Protein AF-A0A661WLR2-F1 (afdb_monomer_lite)

Structure (mmCIF, N/CA/C/O backbone):
data_AF-A0A661WLR2-F1
#
_entry.id   AF-A0A661WLR2-F1
#
loop_
_atom_site.group_PDB
_atom_site.id
_atom_site.type_symbol
_atom_site.label_atom_id
_atom_site.label_alt_id
_atom_site.label_comp_id
_atom_site.label_asym_id
_atom_site.label_entity_id
_atom_site.label_seq_id
_atom_site.pdbx_PDB_ins_code
_atom_site.Cartn_x
_atom_site.Cartn_y
_atom_site.Cartn_z
_atom_site.occupancy
_atom_site.B_iso_or_equiv
_atom_site.auth_seq_id
_atom_site.auth_comp_id
_atom_site.auth_asym_id
_atom_site.auth_atom_id
_atom_site.pdbx_PDB_model_num
ATOM 1 N N . MET A 1 1 ? -10.538 -29.872 17.408 1.00 67.81 1 MET A N 1
ATOM 2 C CA . MET A 1 1 ? -9.644 -28.689 17.396 1.00 67.81 1 MET A CA 1
ATOM 3 C C . MET A 1 1 ? -8.505 -28.826 16.382 1.00 67.81 1 MET A C 1
ATOM 5 O O . MET A 1 1 ? -8.404 -27.962 15.521 1.00 67.81 1 MET A O 1
ATOM 9 N N . LEU A 1 2 ? -7.751 -29.936 16.372 1.00 79.06 2 LEU A N 1
ATOM 10 C CA . LEU A 1 2 ? -6.632 -30.171 15.438 1.00 79.06 2 LEU A CA 1
ATOM 11 C C . LEU A 1 2 ? -7.003 -30.053 13.942 1.00 79.06 2 LEU A C 1
ATOM 13 O O . LEU A 1 2 ? -6.323 -29.363 13.195 1.00 79.06 2 LEU A O 1
ATOM 17 N N . LYS A 1 3 ? -8.135 -30.632 13.505 1.00 75.06 3 LYS A N 1
ATOM 18 C CA . LYS A 1 3 ? -8.608 -30.512 12.106 1.00 75.06 3 LYS A CA 1
ATOM 19 C C . LYS A 1 3 ? -8.887 -29.063 11.675 1.00 75.06 3 LYS A C 1
ATOM 21 O O . LYS A 1 3 ? -8.646 -28.717 10.524 1.00 75.06 3 LYS A O 1
ATOM 26 N N . LYS A 1 4 ? -9.393 -28.216 12.582 1.00 74.75 4 LYS A N 1
ATOM 27 C CA . LYS A 1 4 ? -9.651 -26.792 12.304 1.00 74.75 4 LYS A CA 1
ATOM 28 C C . LYS A 1 4 ? -8.332 -26.019 12.220 1.00 74.75 4 LYS A C 1
ATOM 30 O O . LYS A 1 4 ? -8.123 -25.298 11.258 1.00 74.75 4 LYS A O 1
ATOM 35 N N . PHE A 1 5 ? -7.416 -26.285 13.151 1.00 76.25 5 PHE A N 1
ATOM 36 C CA . PHE A 1 5 ? -6.069 -25.714 13.168 1.00 76.25 5 PHE A CA 1
ATOM 37 C C . PHE A 1 5 ? -5.259 -26.056 11.907 1.00 76.25 5 PHE A C 1
ATOM 39 O O . PHE A 1 5 ? -4.746 -25.158 11.252 1.00 76.25 5 PHE A O 1
ATOM 46 N N . ILE A 1 6 ? -5.225 -27.330 11.495 1.00 83.75 6 ILE A N 1
ATOM 47 C CA . ILE A 1 6 ? -4.551 -27.763 10.257 1.00 83.75 6 ILE A CA 1
ATOM 48 C C . ILE A 1 6 ? -5.187 -27.100 9.030 1.00 83.75 6 ILE A C 1
ATOM 50 O O . ILE A 1 6 ? -4.476 -26.648 8.138 1.00 83.75 6 ILE A O 1
ATOM 54 N N . LYS A 1 7 ? -6.522 -26.994 8.985 1.00 77.44 7 LYS A N 1
ATOM 55 C CA . LYS A 1 7 ? -7.235 -26.328 7.886 1.00 77.44 7 LYS A CA 1
ATOM 56 C C . LYS A 1 7 ? -6.904 -24.834 7.807 1.00 77.44 7 LYS A C 1
ATOM 58 O O . LYS A 1 7 ? -6.746 -24.315 6.703 1.00 77.44 7 LYS A O 1
ATOM 63 N N . ASP A 1 8 ? -6.795 -24.156 8.945 1.00 72.88 8 ASP A N 1
ATOM 64 C CA . ASP A 1 8 ? -6.459 -22.732 9.003 1.00 72.88 8 ASP A CA 1
ATOM 65 C C . ASP A 1 8 ? -4.980 -22.487 8.658 1.00 72.88 8 ASP A C 1
ATOM 67 O O . ASP A 1 8 ? -4.694 -21.579 7.877 1.00 72.88 8 ASP A O 1
ATOM 71 N N . ILE A 1 9 ? -4.061 -23.349 9.117 1.00 79.38 9 ILE A N 1
ATOM 72 C CA . ILE A 1 9 ? -2.648 -23.337 8.699 1.00 79.38 9 ILE A CA 1
ATOM 73 C C . ILE A 1 9 ? -2.527 -23.577 7.201 1.00 79.38 9 ILE A C 1
ATOM 75 O O . ILE A 1 9 ? -1.878 -22.792 6.523 1.00 79.38 9 ILE A O 1
ATOM 79 N N . ALA A 1 10 ? -3.161 -24.620 6.663 1.00 78.69 10 ALA A N 1
ATOM 80 C CA . ALA A 1 10 ? -3.073 -24.943 5.243 1.00 78.69 10 ALA A CA 1
ATOM 81 C C . ALA A 1 10 ? -3.536 -23.761 4.382 1.00 78.69 10 ALA A C 1
ATOM 83 O O . ALA A 1 10 ? -2.826 -23.354 3.467 1.00 78.69 10 ALA A O 1
ATOM 84 N N . LYS A 1 11 ? -4.678 -23.145 4.722 1.00 70.88 11 LYS A N 1
ATOM 85 C CA . LYS A 1 11 ? -5.181 -21.947 4.031 1.00 70.88 11 LYS A CA 1
ATOM 86 C C . LYS A 1 11 ? -4.223 -20.760 4.134 1.00 70.88 11 LYS A C 1
ATOM 88 O O . LYS A 1 11 ? -4.001 -20.067 3.143 1.00 70.88 11 LYS A O 1
ATOM 93 N N . TYR A 1 12 ? -3.651 -20.522 5.314 1.00 67.44 12 TYR A N 1
ATOM 94 C CA . TYR A 1 12 ? -2.727 -19.411 5.527 1.00 67.44 12 TYR A CA 1
ATOM 95 C C . TYR A 1 12 ? -1.399 -19.624 4.789 1.00 67.44 12 TYR A C 1
ATOM 97 O O . TYR A 1 12 ? -0.920 -18.717 4.108 1.00 67.44 12 TYR A O 1
ATOM 105 N N . SER A 1 13 ? -0.845 -20.833 4.842 1.00 73.12 13 SER A N 1
ATOM 106 C CA . SER A 1 13 ? 0.359 -21.219 4.108 1.00 73.12 13 SER A CA 1
ATOM 107 C C . SER A 1 13 ? 0.141 -21.134 2.602 1.00 73.12 13 SER A C 1
ATOM 109 O O . SER A 1 13 ? 0.959 -20.527 1.923 1.00 73.12 13 SER A O 1
ATOM 111 N N . LEU A 1 14 ? -0.992 -21.621 2.081 1.00 73.00 14 LEU A N 1
ATOM 112 C CA . LEU A 1 14 ? -1.372 -21.463 0.670 1.00 73.00 14 LEU A CA 1
ATOM 113 C C . LEU A 1 14 ? -1.387 -19.992 0.248 1.00 73.00 14 LEU A C 1
ATOM 115 O O . LEU A 1 14 ? -0.862 -19.657 -0.807 1.00 73.00 14 LEU A O 1
ATOM 119 N N . SER A 1 15 ? -1.900 -19.097 1.098 1.00 65.31 15 SER A N 1
ATOM 120 C CA . SER A 1 15 ? -1.934 -17.658 0.802 1.00 65.31 15 SER A CA 1
ATOM 121 C C . SER A 1 15 ? -0.559 -16.988 0.710 1.00 65.31 15 SER A C 1
ATOM 123 O O . SER A 1 15 ? -0.469 -15.884 0.180 1.00 65.31 15 SER A O 1
ATOM 125 N N . LYS A 1 16 ? 0.501 -17.639 1.206 1.00 70.06 16 LYS A N 1
ATOM 126 C CA . LYS A 1 16 ? 1.890 -17.168 1.096 1.00 70.06 16 LYS A CA 1
ATOM 127 C C . LYS A 1 16 ? 2.706 -17.941 0.061 1.00 70.06 16 LYS A C 1
ATOM 129 O O . LYS A 1 16 ? 3.482 -17.333 -0.667 1.00 70.06 16 LYS A O 1
ATOM 134 N N . LEU A 1 17 ? 2.507 -19.255 -0.019 1.00 77.25 17 LEU A N 1
ATOM 135 C CA . LEU A 1 17 ? 3.196 -20.147 -0.949 1.00 77.25 17 LEU A CA 1
ATOM 136 C C . LEU A 1 17 ? 2.786 -19.883 -2.395 1.00 77.25 17 LEU A C 1
ATOM 138 O O . LEU A 1 17 ? 3.657 -19.788 -3.250 1.00 77.25 17 LEU A O 1
ATOM 142 N N . LEU A 1 18 ? 1.486 -19.720 -2.667 1.00 73.56 18 LEU A N 1
ATOM 143 C CA . LEU A 1 18 ? 0.999 -19.465 -4.025 1.00 73.56 18 LEU A CA 1
ATOM 144 C C . LEU A 1 18 ? 1.633 -18.198 -4.622 1.00 73.56 18 LEU A C 1
ATOM 146 O O . LEU A 1 18 ? 2.242 -18.319 -5.677 1.00 73.56 18 LEU A O 1
ATOM 150 N N . PRO A 1 19 ? 1.620 -17.027 -3.947 1.00 68.69 19 PRO A N 1
ATOM 151 C CA . PRO A 1 19 ? 2.330 -15.844 -4.436 1.00 68.69 19 PRO A CA 1
ATOM 152 C C . PRO A 1 19 ? 3.839 -16.030 -4.622 1.00 68.69 19 PRO A C 1
ATOM 154 O O . PRO A 1 19 ? 4.403 -15.481 -5.563 1.00 68.69 19 PRO A O 1
ATOM 157 N N . ALA A 1 20 ? 4.498 -16.790 -3.742 1.00 70.94 20 ALA A N 1
ATOM 158 C CA . ALA A 1 20 ? 5.929 -17.058 -3.866 1.00 70.94 20 ALA A CA 1
ATOM 159 C C . ALA A 1 20 ? 6.241 -17.901 -5.115 1.00 70.94 20 ALA A C 1
ATOM 161 O O . ALA A 1 20 ? 7.183 -17.599 -5.842 1.00 70.94 20 ALA A O 1
ATOM 162 N N . LEU A 1 21 ? 5.411 -18.907 -5.408 1.00 76.19 21 LEU A N 1
ATOM 163 C CA . LEU A 1 21 ? 5.500 -19.700 -6.637 1.00 76.19 21 LEU A CA 1
ATOM 164 C C . LEU A 1 21 ? 5.117 -18.886 -7.876 1.00 76.19 21 LEU A C 1
ATOM 166 O O . LEU A 1 21 ? 5.675 -19.107 -8.948 1.00 76.19 21 LEU A O 1
ATOM 170 N N . THR A 1 22 ? 4.213 -17.913 -7.734 1.00 72.12 22 THR A N 1
ATOM 171 C CA . THR A 1 22 ? 3.848 -17.009 -8.827 1.00 72.12 22 THR A CA 1
ATOM 172 C C . THR A 1 22 ? 5.073 -16.290 -9.369 1.00 72.12 22 THR A C 1
ATOM 174 O O . THR A 1 22 ? 5.225 -16.264 -10.579 1.00 72.12 22 THR A O 1
ATOM 177 N N . ALA A 1 23 ? 5.981 -15.801 -8.515 1.00 72.88 23 ALA A N 1
ATOM 178 C CA . ALA A 1 23 ? 7.202 -15.127 -8.967 1.00 72.88 23 ALA A CA 1
ATOM 179 C C . ALA A 1 23 ? 8.071 -16.016 -9.876 1.00 72.88 23 ALA A C 1
ATOM 181 O O . ALA A 1 23 ? 8.626 -15.536 -10.863 1.00 72.88 23 ALA A O 1
ATOM 182 N N . PHE A 1 24 ? 8.145 -17.318 -9.588 1.00 78.06 24 PHE A N 1
ATOM 183 C CA . PHE A 1 24 ? 8.890 -18.282 -10.401 1.00 78.06 24 PHE A CA 1
ATOM 184 C C . PHE A 1 24 ? 8.274 -18.483 -11.793 1.00 78.06 24 PHE A C 1
ATOM 186 O O . PHE A 1 24 ? 8.996 -18.692 -12.759 1.00 78.06 24 PHE A O 1
ATOM 193 N N . ILE A 1 25 ? 6.947 -18.384 -11.905 1.00 79.25 25 ILE A N 1
ATOM 194 C CA . ILE A 1 25 ? 6.220 -18.527 -13.175 1.00 79.25 25 ILE A CA 1
ATOM 195 C C . ILE A 1 25 ? 6.183 -17.202 -13.941 1.00 79.25 25 ILE A C 1
ATOM 197 O O . ILE A 1 25 ? 6.359 -17.176 -15.155 1.00 79.25 25 ILE A O 1
ATOM 201 N N . THR A 1 26 ? 5.959 -16.087 -13.248 1.00 78.69 26 THR A N 1
ATOM 202 C CA . THR A 1 26 ? 5.825 -14.776 -13.882 1.00 78.69 26 THR A CA 1
ATOM 203 C C . THR A 1 26 ? 7.146 -14.251 -14.387 1.00 78.69 26 THR A C 1
ATOM 205 O O . THR A 1 26 ? 7.146 -13.578 -15.405 1.00 78.69 26 THR A O 1
ATOM 208 N N . THR A 1 27 ? 8.260 -14.541 -13.710 1.00 82.56 27 THR A N 1
ATOM 209 C CA . THR A 1 27 ? 9.558 -13.995 -14.126 1.00 82.56 27 THR A CA 1
ATOM 210 C C . THR A 1 27 ? 9.911 -14.426 -15.555 1.00 82.56 27 THR A C 1
ATOM 212 O O . THR A 1 27 ? 10.070 -13.526 -16.370 1.00 82.56 27 THR A O 1
ATOM 215 N N . PRO A 1 28 ? 9.908 -15.728 -15.923 1.00 83.56 28 PRO A N 1
ATOM 216 C CA . PRO A 1 28 ? 10.149 -16.157 -17.304 1.00 83.56 28 PRO A CA 1
ATOM 217 C C . PRO A 1 28 ? 9.207 -15.511 -18.324 1.00 83.56 28 PRO A C 1
ATOM 219 O O . PRO A 1 28 ? 9.655 -15.088 -19.386 1.00 83.56 28 PRO A O 1
ATOM 222 N N . ILE A 1 29 ? 7.915 -15.402 -17.989 1.00 85.44 29 ILE A N 1
ATOM 223 C CA . ILE A 1 29 ? 6.908 -14.783 -18.860 1.00 85.44 29 ILE A CA 1
ATOM 224 C C . ILE A 1 29 ? 7.274 -13.319 -19.109 1.00 85.44 29 ILE A C 1
ATOM 226 O O . ILE A 1 29 ? 7.428 -12.910 -20.255 1.00 85.44 29 ILE A O 1
ATOM 230 N N . LEU A 1 30 ? 7.480 -12.542 -18.046 1.00 85.19 30 LEU A N 1
ATOM 231 C CA . LEU A 1 30 ? 7.786 -11.118 -18.154 1.00 85.19 30 LEU A CA 1
ATOM 232 C C . LEU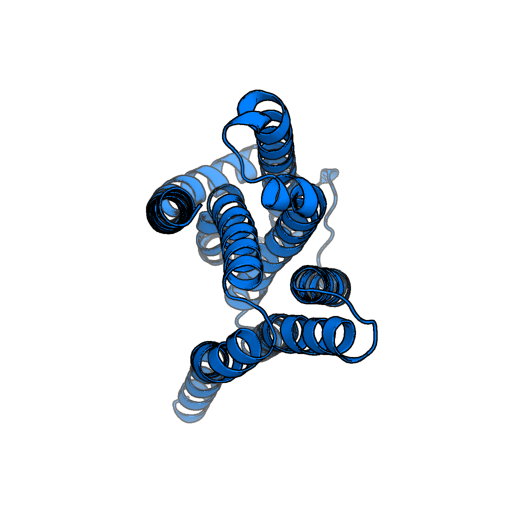 A 1 30 ? 9.127 -10.875 -18.859 1.00 85.19 30 LEU A C 1
ATOM 234 O O . LEU A 1 30 ? 9.197 -10.012 -19.725 1.00 85.19 30 LEU A O 1
ATOM 238 N N . THR A 1 31 ? 10.164 -11.665 -18.573 1.00 85.75 31 THR A N 1
ATOM 239 C CA . THR A 1 31 ? 11.471 -11.528 -19.239 1.00 85.75 31 THR A CA 1
ATOM 240 C C . THR A 1 31 ? 11.460 -11.967 -20.701 1.00 85.75 31 THR A C 1
ATOM 242 O O . THR A 1 31 ? 12.347 -11.582 -21.451 1.00 85.75 31 THR A O 1
ATOM 245 N N . SER A 1 32 ? 10.486 -12.785 -21.115 1.00 86.62 32 SER A N 1
ATOM 246 C CA . SER A 1 32 ? 10.289 -13.131 -22.529 1.00 86.62 32 SER A CA 1
ATOM 247 C C . SER A 1 32 ? 9.473 -12.086 -23.295 1.00 86.62 32 SER A C 1
ATOM 249 O O . SER A 1 32 ? 9.617 -11.979 -24.508 1.00 86.62 32 SER A O 1
ATOM 251 N N . LEU A 1 33 ? 8.620 -11.330 -22.593 1.00 86.50 33 LEU A N 1
ATOM 252 C CA . LEU A 1 33 ? 7.732 -10.327 -23.184 1.00 86.50 33 LEU A CA 1
ATOM 253 C C . LEU A 1 33 ? 8.382 -8.947 -23.305 1.00 86.50 33 LEU A C 1
ATOM 255 O O . LEU A 1 33 ? 8.069 -8.219 -24.241 1.00 86.50 33 LEU A O 1
ATOM 259 N N . PHE A 1 34 ? 9.261 -8.580 -22.370 1.00 89.12 34 PHE A N 1
ATOM 260 C CA . PHE A 1 34 ? 9.840 -7.239 -22.303 1.00 89.12 34 PHE A CA 1
ATOM 261 C C . PHE A 1 34 ? 11.360 -7.259 -22.457 1.00 89.12 34 PHE A C 1
ATOM 263 O O . PHE A 1 34 ? 12.018 -8.150 -21.909 1.00 89.12 34 PHE A O 1
ATOM 270 N N . PRO A 1 35 ? 11.945 -6.248 -23.125 1.00 89.56 35 PRO A N 1
ATOM 271 C CA . PRO A 1 35 ? 13.387 -6.066 -23.117 1.00 89.56 35 PRO A CA 1
ATOM 272 C C . PRO A 1 35 ? 13.888 -5.761 -21.689 1.00 89.56 35 PRO A C 1
ATOM 274 O O . PRO A 1 35 ? 13.147 -5.190 -20.878 1.00 89.56 35 PRO A O 1
ATOM 277 N N . PRO A 1 36 ? 15.152 -6.099 -21.365 1.00 86.38 36 PRO A N 1
ATOM 278 C CA . PRO A 1 36 ? 15.702 -5.933 -20.016 1.00 86.38 36 PRO A CA 1
ATOM 279 C C . PRO A 1 36 ? 15.580 -4.510 -19.449 1.00 86.38 36 PRO A C 1
ATOM 281 O O . PRO A 1 36 ? 15.334 -4.343 -18.256 1.00 86.38 36 PRO A O 1
ATOM 284 N N . GLU A 1 37 ? 15.706 -3.492 -20.300 1.00 85.44 37 GLU A N 1
ATOM 285 C CA . GLU A 1 37 ? 15.618 -2.069 -19.941 1.00 85.44 37 GLU A CA 1
ATOM 286 C C . GLU A 1 37 ? 14.220 -1.680 -19.427 1.00 85.44 37 GLU A C 1
ATOM 288 O O . GLU A 1 37 ? 14.069 -1.030 -18.386 1.00 85.44 37 GLU A O 1
ATOM 293 N N . GLU A 1 38 ? 13.173 -2.131 -20.122 1.00 88.00 38 GLU A N 1
ATOM 294 C CA . GLU A 1 38 ? 11.783 -1.904 -19.722 1.00 88.00 38 GLU A CA 1
ATOM 295 C C . GLU A 1 38 ? 11.448 -2.647 -18.430 1.00 88.00 38 GLU A C 1
ATOM 297 O O . GLU A 1 38 ? 10.883 -2.072 -17.495 1.00 88.00 38 GLU A O 1
ATOM 302 N N . TYR A 1 39 ? 11.854 -3.915 -18.345 1.00 88.12 39 TYR A N 1
ATOM 303 C CA . TYR A 1 39 ? 11.660 -4.718 -17.143 1.00 88.12 39 TYR A CA 1
ATOM 304 C C . TYR A 1 39 ? 12.368 -4.099 -15.925 1.00 88.12 39 TYR A C 1
ATOM 306 O O . TYR A 1 39 ? 11.789 -4.032 -14.838 1.00 88.12 39 TYR A O 1
ATOM 314 N N . GLY A 1 40 ? 13.592 -3.592 -16.107 1.00 88.12 40 GLY A N 1
ATOM 315 C CA . GLY A 1 40 ? 14.352 -2.895 -15.070 1.00 88.12 40 GLY A CA 1
ATOM 316 C C . GLY A 1 40 ? 13.649 -1.630 -14.578 1.00 88.12 40 GLY A C 1
ATOM 317 O O . GLY A 1 40 ? 13.537 -1.415 -13.369 1.00 88.12 40 GLY A O 1
ATOM 318 N N . THR A 1 41 ? 13.088 -0.841 -15.497 1.00 87.88 41 THR A N 1
ATOM 319 C CA . THR A 1 41 ? 12.320 0.370 -15.166 1.00 87.88 41 THR A CA 1
ATOM 320 C C . THR A 1 41 ? 11.074 0.035 -14.344 1.00 87.88 41 THR A C 1
ATOM 322 O O . THR A 1 41 ? 10.800 0.672 -13.324 1.00 87.88 41 THR A O 1
ATOM 325 N N . TRP A 1 42 ? 10.336 -1.005 -14.731 1.00 90.00 42 TRP A N 1
ATOM 326 C CA . TRP A 1 42 ? 9.176 -1.485 -13.978 1.00 90.00 42 TRP A CA 1
ATOM 327 C C . TRP A 1 42 ? 9.543 -2.002 -12.583 1.00 90.00 42 TRP A C 1
ATOM 329 O O . TRP A 1 42 ? 8.883 -1.662 -11.596 1.00 90.00 42 TRP A O 1
ATOM 339 N N . ALA A 1 43 ? 10.622 -2.779 -12.474 1.00 89.44 43 ALA A N 1
ATOM 340 C C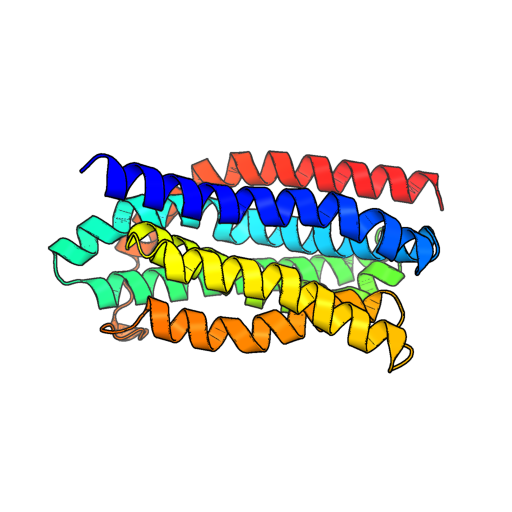A . ALA A 1 43 ? 11.110 -3.284 -11.195 1.00 89.44 43 ALA A CA 1
ATOM 341 C C . ALA A 1 43 ? 11.554 -2.146 -10.258 1.00 89.44 43 ALA A C 1
ATOM 343 O O . ALA A 1 43 ? 11.296 -2.200 -9.047 1.00 89.44 43 ALA A O 1
ATOM 344 N N . LEU A 1 44 ? 12.171 -1.097 -10.812 1.00 90.88 44 LEU A N 1
ATOM 345 C CA . LEU A 1 44 ? 12.528 0.116 -10.081 1.00 90.88 44 LEU A CA 1
ATOM 346 C C . LEU A 1 44 ? 11.272 0.862 -9.607 1.00 90.88 44 LEU A C 1
ATOM 348 O O . LEU A 1 44 ? 11.161 1.171 -8.420 1.00 90.88 44 LEU A O 1
ATOM 352 N N . ALA A 1 45 ? 10.286 1.063 -10.487 1.00 92.44 45 ALA A N 1
ATOM 353 C CA . ALA A 1 45 ? 9.016 1.717 -10.167 1.00 92.44 45 ALA A CA 1
ATOM 354 C C . ALA A 1 45 ? 8.264 1.019 -9.016 1.00 92.44 45 ALA A C 1
ATOM 356 O O . ALA A 1 45 ? 7.829 1.662 -8.054 1.00 92.44 45 ALA A O 1
ATOM 357 N N . LEU A 1 46 ? 8.162 -0.315 -9.059 1.00 90.88 46 LEU A N 1
ATOM 358 C CA . LEU A 1 46 ? 7.554 -1.099 -7.980 1.00 90.88 46 LEU A CA 1
ATOM 359 C C . LEU A 1 46 ? 8.350 -1.032 -6.674 1.00 90.88 46 LEU A C 1
ATOM 361 O O . LEU A 1 46 ? 7.755 -1.030 -5.591 1.00 90.88 46 LEU A O 1
ATOM 365 N N . SER A 1 47 ? 9.679 -0.971 -6.752 1.00 91.88 47 SER A N 1
ATOM 366 C CA . SER A 1 47 ? 10.535 -0.845 -5.570 1.00 91.88 47 SER A CA 1
ATOM 367 C C . SER A 1 47 ? 10.390 0.521 -4.906 1.00 91.88 47 SER A C 1
ATOM 369 O O . SER A 1 47 ? 10.289 0.575 -3.681 1.00 91.88 47 SER A O 1
ATOM 371 N N . VAL A 1 48 ? 10.269 1.601 -5.687 1.00 94.12 48 VAL A N 1
ATOM 372 C CA . VAL A 1 48 ? 9.952 2.942 -5.166 1.00 94.12 48 VAL A CA 1
ATOM 373 C C . VAL A 1 48 ? 8.596 2.936 -4.457 1.00 94.12 48 VAL A C 1
ATOM 375 O O . VAL A 1 48 ? 8.520 3.341 -3.298 1.00 94.12 48 VAL A O 1
ATOM 378 N N . SER A 1 49 ? 7.544 2.400 -5.092 1.00 94.69 49 SER A N 1
ATOM 379 C CA . SER A 1 49 ? 6.226 2.251 -4.447 1.00 94.69 49 SER A CA 1
ATOM 380 C C . SER A 1 49 ? 6.332 1.468 -3.131 1.00 94.69 49 SER A C 1
ATOM 382 O O . SER A 1 49 ? 5.853 1.910 -2.087 1.00 94.69 49 SER A O 1
ATOM 384 N N . SER A 1 50 ? 7.032 0.330 -3.143 1.00 93.25 50 SER A N 1
ATOM 385 C CA . SER A 1 50 ? 7.204 -0.524 -1.961 1.00 93.25 50 SER A CA 1
ATOM 386 C C . SER A 1 50 ? 7.959 0.180 -0.832 1.00 93.25 50 SER A C 1
ATOM 388 O O . SER A 1 50 ? 7.599 0.027 0.335 1.00 93.25 50 SER A O 1
ATOM 390 N N . PHE A 1 51 ? 8.963 0.991 -1.163 1.00 95.31 51 PHE A N 1
ATOM 391 C CA . PHE A 1 51 ? 9.684 1.809 -0.195 1.00 95.31 51 PHE A CA 1
ATOM 392 C C . PHE A 1 51 ? 8.784 2.893 0.422 1.00 95.31 51 PHE A C 1
ATOM 394 O O . PHE A 1 51 ? 8.768 3.059 1.642 1.00 95.31 51 PHE A O 1
ATOM 401 N N . MET A 1 52 ? 7.945 3.561 -0.376 1.00 96.00 52 MET A N 1
ATOM 402 C CA . MET A 1 52 ? 6.955 4.521 0.135 1.00 96.00 52 MET A CA 1
ATOM 403 C C . MET A 1 52 ? 5.932 3.854 1.072 1.00 96.00 52 MET A C 1
ATOM 405 O O . MET A 1 52 ? 5.593 4.395 2.130 1.00 96.00 52 MET A O 1
ATOM 409 N N . ILE A 1 53 ? 5.478 2.640 0.740 1.00 95.38 53 ILE A N 1
ATOM 410 C CA . ILE A 1 53 ? 4.617 1.820 1.612 1.00 95.38 53 ILE A CA 1
ATOM 411 C C . ILE A 1 53 ? 5.348 1.475 2.909 1.00 95.38 53 ILE A C 1
ATOM 413 O O . ILE A 1 53 ? 4.751 1.553 3.989 1.00 95.38 53 ILE A O 1
ATOM 417 N N . ALA A 1 54 ? 6.632 1.116 2.819 1.00 94.19 54 ALA A N 1
ATOM 418 C CA . ALA A 1 54 ? 7.457 0.807 3.977 1.00 94.19 54 ALA A CA 1
ATOM 419 C C . ALA A 1 54 ? 7.528 1.999 4.937 1.00 94.19 54 ALA A C 1
ATOM 421 O O . ALA A 1 54 ? 7.286 1.805 6.126 1.00 94.19 54 ALA A O 1
ATOM 422 N N . LEU A 1 55 ? 7.743 3.213 4.423 1.00 93.38 55 LEU A N 1
ATOM 423 C CA . LEU A 1 55 ? 7.748 4.460 5.200 1.00 93.38 55 LEU A CA 1
ATOM 424 C C . LEU A 1 55 ? 6.400 4.769 5.870 1.00 93.38 55 LEU A C 1
ATOM 426 O O . LEU A 1 55 ? 6.366 5.377 6.937 1.00 93.38 55 LEU A O 1
ATOM 430 N N . THR A 1 56 ? 5.290 4.348 5.261 1.00 92.00 56 THR A N 1
ATOM 431 C CA . THR A 1 56 ? 3.946 4.788 5.661 1.00 92.00 56 THR A CA 1
ATOM 432 C C . THR A 1 56 ? 3.246 3.797 6.590 1.00 92.00 56 THR A C 1
ATOM 434 O O . THR A 1 56 ? 2.829 4.154 7.691 1.00 92.00 56 THR A O 1
ATOM 437 N N . VAL A 1 57 ? 3.070 2.544 6.153 1.00 91.50 57 VAL A N 1
ATOM 438 C CA . VAL A 1 57 ? 2.098 1.610 6.759 1.00 91.50 57 VAL A CA 1
ATOM 439 C C . VAL A 1 57 ? 2.708 0.314 7.292 1.00 91.50 57 VAL A C 1
ATOM 441 O O . VAL A 1 57 ? 1.992 -0.484 7.902 1.00 91.50 57 VAL A O 1
ATOM 444 N N . SER A 1 58 ? 4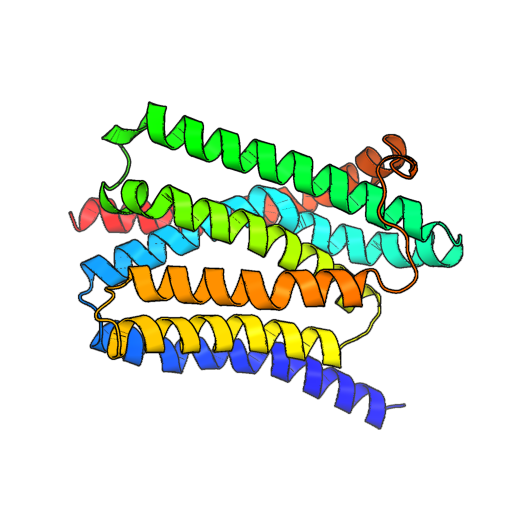.010 0.080 7.103 1.00 89.06 58 SER A N 1
ATOM 445 C CA . SER A 1 58 ? 4.645 -1.194 7.482 1.00 89.06 58 SER A CA 1
ATOM 446 C C . SER A 1 58 ? 4.511 -1.516 8.977 1.00 89.06 58 SER A C 1
ATOM 448 O O . SER A 1 58 ? 4.091 -2.620 9.333 1.00 89.06 58 SER A O 1
ATOM 450 N N . GLY A 1 59 ? 4.753 -0.543 9.860 1.00 90.38 59 GLY A N 1
ATOM 451 C CA . GLY A 1 59 ? 4.567 -0.698 11.304 1.00 90.38 59 GLY A CA 1
ATOM 452 C C . GLY A 1 59 ? 3.102 -0.748 11.751 1.00 90.38 59 GLY A C 1
ATOM 453 O O . GLY A 1 59 ? 2.764 -1.412 12.738 1.00 90.38 59 GLY A O 1
ATOM 454 N N . PHE A 1 60 ? 2.192 -0.127 10.991 1.00 92.62 60 PHE A N 1
ATOM 455 C CA . PHE A 1 60 ? 0.760 -0.118 11.308 1.00 92.62 60 PHE A CA 1
ATOM 456 C C . PHE A 1 60 ? 0.141 -1.515 11.249 1.00 92.62 60 PHE A C 1
ATOM 458 O O . PHE A 1 60 ? -0.796 -1.790 11.995 1.00 92.62 60 PHE A O 1
ATOM 465 N N . GLY A 1 61 ? 0.677 -2.426 10.429 1.00 89.50 61 GLY A N 1
ATOM 466 C CA . GLY A 1 61 ? 0.205 -3.809 10.385 1.00 89.50 61 GLY A CA 1
ATOM 467 C C . GLY A 1 61 ? 0.273 -4.504 11.752 1.00 89.50 61 GLY A C 1
ATOM 468 O O . GLY A 1 61 ? -0.694 -5.142 12.171 1.00 89.50 61 GLY A O 1
ATOM 469 N N . GLY A 1 62 ? 1.384 -4.331 12.477 1.00 90.06 62 GLY A N 1
ATOM 470 C CA . GLY A 1 62 ? 1.541 -4.838 13.843 1.00 90.06 62 GLY A CA 1
ATOM 471 C C . GLY A 1 62 ? 0.651 -4.097 14.841 1.00 90.06 62 GLY A C 1
ATOM 472 O O . GLY A 1 62 ? -0.006 -4.725 15.674 1.00 90.06 62 GLY A O 1
ATOM 473 N N . ALA A 1 63 ? 0.565 -2.769 14.719 1.00 94.44 63 ALA A N 1
ATOM 474 C CA . ALA A 1 63 ? -0.269 -1.941 15.588 1.00 94.44 63 ALA A CA 1
ATOM 475 C C . ALA A 1 63 ? -1.754 -2.313 15.508 1.00 94.44 63 ALA A C 1
ATOM 477 O O . ALA A 1 63 ? -2.418 -2.454 16.534 1.00 94.44 63 ALA A O 1
ATOM 478 N N . VAL A 1 64 ? -2.267 -2.556 14.301 1.00 95.75 64 VAL A N 1
ATOM 479 C CA . VAL A 1 64 ? -3.644 -3.009 14.083 1.00 95.75 64 VAL A CA 1
ATOM 480 C C . VAL A 1 64 ? -3.899 -4.335 14.795 1.00 95.75 64 VAL A C 1
ATOM 482 O O . VAL A 1 64 ? -4.899 -4.455 15.496 1.00 95.75 64 VAL A O 1
ATOM 485 N N . ILE A 1 65 ? -2.997 -5.311 14.664 1.00 93.50 65 ILE A N 1
ATOM 486 C CA . ILE A 1 65 ? -3.138 -6.626 15.309 1.00 93.50 65 ILE A CA 1
ATOM 487 C C . ILE A 1 65 ? -3.142 -6.492 16.837 1.00 93.50 65 ILE A C 1
ATOM 489 O O . ILE A 1 65 ? -3.964 -7.124 17.498 1.00 93.50 65 ILE A O 1
ATOM 493 N N . ARG A 1 66 ? -2.273 -5.638 17.392 1.00 94.69 66 ARG A N 1
ATOM 494 C CA . ARG A 1 66 ? -2.174 -5.401 18.838 1.00 94.69 66 ARG A CA 1
ATOM 495 C C . ARG A 1 66 ? -3.396 -4.677 19.403 1.00 94.69 66 ARG A C 1
ATOM 497 O O . ARG A 1 66 ? -3.940 -5.094 20.423 1.00 94.69 66 ARG A O 1
ATOM 504 N N . PHE A 1 67 ? -3.813 -3.575 18.781 1.00 95.75 67 PHE A N 1
ATOM 505 C CA . PHE A 1 67 ? -4.815 -2.678 19.361 1.00 95.75 67 PHE A CA 1
ATOM 506 C C . PHE A 1 67 ? -6.253 -3.055 19.000 1.00 95.75 67 PHE A C 1
ATOM 508 O O . PHE A 1 67 ? -7.152 -2.823 19.810 1.00 95.75 67 PHE A O 1
ATOM 515 N N . TYR A 1 68 ? -6.501 -3.684 17.847 1.00 95.81 68 TYR A N 1
ATOM 516 C CA . TYR A 1 68 ? -7.861 -4.026 17.412 1.00 95.81 68 TYR A CA 1
ATOM 517 C C . TYR A 1 68 ? -8.686 -4.787 18.475 1.00 95.81 68 TYR A C 1
ATOM 519 O O . TYR A 1 68 ? -9.820 -4.367 18.737 1.00 95.81 68 TYR A O 1
ATOM 527 N N . PRO A 1 69 ? -8.165 -5.840 19.147 1.00 94.88 69 PRO A N 1
ATOM 528 C CA . PRO A 1 69 ? -8.922 -6.562 20.172 1.00 94.88 69 PRO A CA 1
ATOM 529 C C . PRO A 1 69 ? -9.343 -5.676 21.352 1.00 94.88 69 PRO A C 1
ATOM 531 O O . PRO A 1 69 ? -10.468 -5.798 21.837 1.00 94.88 69 PRO A O 1
ATOM 534 N N . ALA A 1 70 ? -8.486 -4.740 21.774 1.00 95.12 70 ALA A N 1
ATOM 535 C CA . ALA A 1 70 ? -8.757 -3.848 22.899 1.00 95.12 70 ALA A CA 1
ATOM 536 C C . ALA A 1 70 ? -9.896 -2.858 22.595 1.00 95.12 70 ALA A C 1
ATOM 538 O O . ALA A 1 70 ? -10.800 -2.681 23.413 1.00 95.12 70 ALA A O 1
ATOM 539 N N . TYR A 1 71 ? -9.907 -2.253 21.401 1.00 95.94 71 TYR A N 1
ATOM 540 C CA . TYR A 1 71 ? -11.006 -1.369 20.980 1.00 95.94 71 TYR A CA 1
ATOM 541 C C . TYR A 1 71 ? -12.298 -2.144 20.704 1.00 95.94 71 TYR A C 1
ATOM 543 O O . TYR A 1 71 ? -13.392 -1.628 20.937 1.00 95.94 71 TYR A O 1
ATOM 551 N N . LYS A 1 72 ? -12.192 -3.399 20.246 1.00 94.19 72 LYS A N 1
ATOM 552 C CA . LYS A 1 72 ? -13.346 -4.291 20.093 1.00 94.19 72 LYS A CA 1
ATOM 553 C C . LYS A 1 72 ? -13.995 -4.599 21.443 1.00 94.19 72 LYS A C 1
ATOM 555 O O . LYS A 1 72 ? -15.208 -4.466 21.554 1.00 94.19 72 LYS A O 1
ATOM 560 N N . ALA A 1 73 ? -13.205 -4.952 22.459 1.00 94.75 73 ALA A N 1
ATOM 561 C CA . ALA A 1 73 ? -13.703 -5.244 23.806 1.00 94.75 73 ALA A CA 1
ATOM 562 C C . ALA A 1 73 ? -14.393 -4.030 24.452 1.00 94.75 73 ALA A C 1
ATOM 564 O O . ALA A 1 73 ? -15.420 -4.172 25.107 1.00 94.75 73 ALA A O 1
ATOM 565 N N . LYS A 1 74 ? -13.875 -2.821 24.203 1.00 93.81 74 LYS A N 1
ATOM 566 C CA . LYS A 1 74 ? -14.452 -1.560 24.696 1.00 93.81 74 LYS A CA 1
ATOM 567 C C . LYS A 1 74 ? -15.620 -1.028 23.853 1.00 93.81 74 LYS A C 1
ATOM 569 O O . LYS A 1 74 ? -16.142 0.037 24.158 1.00 93.81 74 LYS A O 1
ATOM 574 N N . SER A 1 75 ? -16.024 -1.718 22.782 1.00 92.94 75 SER A N 1
ATOM 575 C CA . SER A 1 75 ? -17.038 -1.243 21.821 1.00 92.94 75 SER A CA 1
ATOM 576 C C . SER A 1 75 ? -16.727 0.128 21.188 1.00 92.94 75 SER A C 1
ATOM 578 O O . SER A 1 75 ? -17.617 0.828 20.710 1.00 92.94 75 SER A O 1
ATOM 580 N N . THR A 1 76 ? -15.448 0.510 21.114 1.00 95.06 76 THR A N 1
ATOM 581 C CA . THR A 1 76 ? -14.971 1.799 20.576 1.00 95.06 76 THR A CA 1
ATOM 582 C C . THR A 1 76 ? -14.383 1.671 19.168 1.00 95.06 76 THR A C 1
ATOM 584 O O . THR A 1 76 ? -13.533 2.459 18.750 1.00 95.06 76 THR A O 1
ATOM 587 N N . LEU A 1 77 ? -14.857 0.697 18.383 1.00 95.44 77 LEU A N 1
ATOM 588 C CA . LEU A 1 77 ? -14.336 0.433 17.038 1.00 95.44 77 LEU A CA 1
ATOM 589 C C . LEU A 1 77 ? -14.472 1.625 16.077 1.00 95.44 77 LEU A C 1
ATOM 591 O O . LEU A 1 77 ? -13.607 1.811 15.227 1.00 95.44 77 LEU A O 1
ATOM 595 N N . ASN A 1 78 ? -15.509 2.457 16.213 1.00 96.25 78 ASN A N 1
ATOM 596 C CA . ASN A 1 78 ? -15.656 3.666 15.387 1.00 96.25 78 ASN A CA 1
ATOM 597 C C . ASN A 1 78 ? -14.455 4.607 15.545 1.00 96.25 78 ASN A C 1
ATOM 599 O O . ASN A 1 78 ? -13.972 5.156 14.556 1.00 96.25 78 ASN A O 1
ATOM 603 N N . THR A 1 79 ? -13.956 4.751 16.775 1.00 96.19 79 THR A N 1
ATOM 604 C CA . THR A 1 79 ? -12.757 5.535 17.074 1.00 96.19 79 THR A CA 1
ATOM 605 C C . THR A 1 79 ? -11.521 4.868 16.495 1.00 96.19 79 THR A C 1
ATOM 607 O O . THR A 1 79 ? -10.812 5.511 15.737 1.00 96.19 79 THR A O 1
ATOM 610 N N . PHE A 1 80 ? -11.322 3.568 16.731 1.00 96.50 80 PHE A N 1
ATOM 611 C CA . PHE A 1 80 ? -10.189 2.822 16.168 1.00 96.50 80 PHE A CA 1
ATOM 612 C C . PHE A 1 80 ? -10.065 2.988 14.647 1.00 96.50 80 PHE A C 1
ATOM 614 O O . PHE A 1 80 ? -9.016 3.383 14.142 1.00 96.50 80 PHE A O 1
ATOM 621 N N . PHE A 1 81 ? -11.151 2.729 13.914 1.00 96.56 81 PHE A N 1
ATOM 622 C CA . PHE A 1 81 ? -11.142 2.811 12.456 1.00 96.56 81 PHE A CA 1
ATOM 623 C C . PHE A 1 81 ? -10.992 4.244 11.943 1.00 96.56 81 PHE A C 1
ATOM 625 O O . PHE A 1 81 ? -10.306 4.445 10.946 1.00 96.56 81 PHE A O 1
ATOM 632 N N . SER A 1 82 ? -11.606 5.231 12.603 1.00 96.62 82 SER A N 1
ATOM 633 C CA . SER A 1 82 ? -11.474 6.639 12.201 1.00 96.62 82 SER A CA 1
ATOM 634 C C . SER A 1 82 ? -10.070 7.173 12.475 1.00 96.62 82 SER A C 1
ATOM 636 O O . SER A 1 82 ? -9.512 7.855 11.623 1.00 96.62 82 SER A O 1
ATOM 638 N N . THR A 1 83 ? -9.481 6.815 13.619 1.00 96.69 83 THR A N 1
ATOM 639 C CA . THR A 1 83 ? -8.102 7.158 13.975 1.00 96.69 83 THR A CA 1
ATOM 640 C C . THR A 1 83 ? -7.114 6.542 12.995 1.00 96.69 83 THR A C 1
ATOM 642 O O . THR A 1 83 ? -6.346 7.275 12.389 1.00 96.69 83 THR A O 1
ATOM 645 N N . ILE A 1 84 ? -7.179 5.228 12.749 1.00 95.94 84 ILE A N 1
ATOM 646 C CA . ILE A 1 84 ? -6.275 4.579 11.788 1.00 95.94 84 ILE A CA 1
ATOM 647 C C . ILE A 1 84 ? -6.433 5.163 10.391 1.00 95.94 84 ILE A C 1
ATOM 649 O O . ILE A 1 84 ? -5.424 5.472 9.766 1.00 95.94 84 ILE A O 1
ATOM 653 N N . PHE A 1 85 ? -7.665 5.338 9.907 1.00 96.00 85 PHE A N 1
ATOM 654 C CA . PHE A 1 85 ? -7.904 5.890 8.576 1.00 96.00 85 PHE A CA 1
ATOM 655 C C . PHE A 1 85 ? -7.293 7.288 8.438 1.00 96.00 85 PHE A C 1
ATOM 657 O O . PHE A 1 85 ? -6.481 7.507 7.552 1.00 96.00 85 PHE A O 1
ATOM 664 N N . ILE A 1 86 ? -7.599 8.209 9.355 1.00 96.75 86 ILE A N 1
ATOM 665 C CA . ILE A 1 86 ? -7.107 9.591 9.274 1.00 96.75 86 ILE A CA 1
ATOM 666 C C . ILE A 1 86 ? -5.591 9.659 9.433 1.00 96.75 86 ILE A C 1
ATOM 668 O O . ILE A 1 86 ? -4.932 10.314 8.630 1.00 96.75 86 ILE A O 1
ATOM 672 N N . THR A 1 87 ? -5.026 8.971 10.428 1.00 96.12 87 THR A N 1
ATOM 673 C CA . THR A 1 87 ? -3.578 8.977 10.660 1.00 96.12 87 THR A CA 1
ATOM 674 C C . THR A 1 87 ? -2.830 8.423 9.454 1.00 96.12 87 THR A C 1
ATOM 676 O O . THR A 1 87 ? -1.876 9.035 8.983 1.00 96.12 87 THR A O 1
ATOM 679 N N . THR A 1 88 ? -3.279 7.296 8.905 1.00 95.44 88 THR A N 1
ATOM 680 C CA . THR A 1 88 ? -2.596 6.683 7.761 1.00 95.44 88 THR A CA 1
ATOM 681 C C . THR A 1 88 ? -2.800 7.468 6.475 1.00 95.44 88 THR A C 1
ATOM 683 O O . THR A 1 88 ? -1.840 7.624 5.729 1.00 95.44 88 THR A O 1
ATOM 686 N N . SER A 1 89 ? -3.981 8.046 6.231 1.00 96.31 89 SER A N 1
ATOM 687 C CA . SER A 1 89 ? -4.198 8.967 5.111 1.00 96.31 89 SER A CA 1
ATOM 688 C C . SER A 1 89 ? -3.309 10.206 5.211 1.00 96.31 89 SER A C 1
ATOM 690 O O . SER A 1 89 ? -2.715 10.589 4.210 1.00 96.31 89 SER A O 1
ATOM 692 N N . ALA A 1 90 ? -3.156 10.797 6.400 1.00 96.56 90 ALA A N 1
ATOM 693 C CA . ALA A 1 90 ? -2.291 11.959 6.598 1.00 96.56 90 ALA A CA 1
ATOM 694 C C . ALA A 1 90 ? -0.820 11.642 6.286 1.00 96.56 90 ALA A C 1
ATOM 696 O O . ALA A 1 90 ? -0.185 12.376 5.532 1.00 96.56 90 ALA A O 1
ATOM 697 N N . ILE A 1 91 ? -0.298 10.517 6.793 1.00 96.25 91 ILE A N 1
ATOM 698 C CA . ILE A 1 91 ? 1.076 10.075 6.497 1.00 96.25 91 ILE A CA 1
ATOM 699 C C . ILE A 1 91 ? 1.217 9.742 5.006 1.00 96.25 91 ILE A C 1
ATOM 701 O O . ILE A 1 91 ? 2.189 10.150 4.382 1.00 96.25 91 ILE A O 1
ATOM 705 N N . THR A 1 92 ? 0.230 9.067 4.407 1.00 96.94 92 THR A N 1
ATOM 706 C CA . THR A 1 92 ? 0.247 8.723 2.975 1.00 96.94 92 THR A CA 1
ATOM 707 C C . THR A 1 92 ? 0.323 9.983 2.111 1.00 96.94 92 THR A C 1
ATOM 709 O O . THR A 1 92 ? 1.153 10.057 1.211 1.00 96.94 92 THR A O 1
ATOM 712 N N . ILE A 1 93 ? -0.503 10.994 2.399 1.00 97.25 93 ILE A N 1
ATOM 713 C CA . ILE A 1 93 ? -0.503 12.274 1.676 1.00 97.25 93 ILE A CA 1
ATOM 714 C C . ILE A 1 93 ? 0.833 12.997 1.861 1.00 97.25 93 ILE A C 1
ATOM 716 O O . ILE A 1 93 ? 1.386 13.505 0.888 1.00 97.25 93 ILE A O 1
ATOM 720 N N . PHE A 1 94 ? 1.376 13.009 3.081 1.00 97.25 94 PHE A N 1
ATOM 721 C CA . PHE A 1 94 ? 2.678 13.611 3.360 1.00 97.25 94 PHE A CA 1
ATOM 722 C C . PHE A 1 94 ? 3.802 12.945 2.552 1.00 97.25 94 PHE A C 1
ATOM 724 O O . PHE A 1 94 ? 4.561 13.636 1.878 1.00 97.25 94 PHE A O 1
ATOM 731 N N . ILE A 1 95 ? 3.874 11.611 2.554 1.00 96.69 95 ILE A N 1
ATOM 732 C CA . ILE A 1 95 ? 4.894 10.854 1.815 1.00 96.69 95 ILE A CA 1
ATOM 733 C C . ILE A 1 95 ? 4.706 10.983 0.296 1.00 96.69 95 ILE A C 1
ATOM 735 O O . ILE A 1 95 ? 5.691 11.135 -0.422 1.00 96.69 95 ILE A O 1
ATOM 739 N N . ALA A 1 96 ? 3.466 10.994 -0.206 1.00 96.31 96 ALA A N 1
ATOM 740 C CA . ALA A 1 96 ? 3.188 11.261 -1.620 1.00 96.31 96 ALA A CA 1
ATOM 741 C C . ALA A 1 96 ? 3.656 12.666 -2.032 1.00 96.31 96 ALA A C 1
ATOM 743 O O . ALA A 1 96 ? 4.324 12.818 -3.053 1.00 96.31 96 ALA A O 1
ATOM 744 N N . GLY A 1 97 ? 3.351 13.683 -1.219 1.00 95.88 97 GLY A N 1
ATOM 745 C CA . GLY A 1 97 ? 3.791 15.060 -1.445 1.00 95.88 97 GLY A CA 1
ATOM 746 C C . GLY A 1 97 ? 5.313 15.202 -1.409 1.00 95.88 97 GLY A C 1
ATOM 747 O O . GLY A 1 97 ? 5.885 15.841 -2.288 1.00 95.88 97 GLY A O 1
ATOM 748 N N . ALA A 1 98 ? 5.977 14.547 -0.453 1.00 94.56 98 ALA A N 1
ATOM 749 C CA . ALA A 1 98 ? 7.435 14.505 -0.378 1.00 94.56 98 ALA A CA 1
ATOM 750 C C . ALA A 1 98 ? 8.055 13.815 -1.606 1.00 94.56 98 ALA A C 1
ATOM 752 O O . ALA A 1 98 ? 9.038 14.313 -2.146 1.00 94.56 98 ALA A O 1
ATOM 753 N N . GLY A 1 99 ? 7.459 12.718 -2.086 1.00 92.19 99 GLY A N 1
ATOM 754 C CA . GLY A 1 99 ? 7.888 12.031 -3.307 1.00 92.19 99 GLY A CA 1
ATOM 755 C C . GLY A 1 99 ? 7.760 12.905 -4.558 1.00 92.19 99 GLY A C 1
ATOM 756 O O . GLY A 1 99 ? 8.698 12.984 -5.350 1.00 92.19 99 GLY A O 1
ATOM 757 N N . LEU A 1 100 ? 6.640 13.624 -4.708 1.00 92.94 100 LEU A N 1
ATOM 758 C CA . LEU A 1 100 ? 6.455 14.594 -5.795 1.00 92.94 100 LEU A CA 1
ATOM 759 C C . LEU A 1 100 ? 7.482 15.722 -5.719 1.00 92.94 100 LEU A C 1
ATOM 761 O O . LEU A 1 100 ? 8.131 16.023 -6.717 1.00 92.94 100 LEU A O 1
ATOM 765 N N . PHE A 1 101 ? 7.667 16.311 -4.538 1.00 92.56 101 PHE A N 1
ATOM 766 C CA . PHE A 1 101 ? 8.653 17.367 -4.328 1.00 92.56 101 PHE A CA 1
ATOM 767 C C . PHE A 1 101 ? 10.066 16.891 -4.689 1.00 92.56 101 PHE A C 1
ATOM 769 O O . PHE A 1 101 ? 10.748 17.536 -5.482 1.00 92.56 101 PHE A O 1
ATOM 776 N N . PHE A 1 102 ? 10.467 15.717 -4.192 1.00 89.31 102 PHE A N 1
ATOM 777 C CA . PHE A 1 102 ? 11.767 15.122 -4.490 1.00 89.31 102 PHE A CA 1
ATOM 778 C C . PHE A 1 102 ? 11.970 14.911 -5.994 1.00 89.31 102 PHE A C 1
ATOM 780 O O . PHE A 1 102 ? 13.031 15.233 -6.522 1.00 89.31 102 PHE A O 1
ATOM 787 N N . SER A 1 103 ? 10.940 14.445 -6.704 1.00 88.69 103 SER A N 1
ATOM 788 C CA . SER A 1 103 ? 11.025 14.219 -8.150 1.00 88.69 103 SER A CA 1
ATOM 789 C C . SER A 1 103 ? 11.254 15.487 -8.970 1.00 88.69 103 SER A C 1
ATOM 791 O O . SER A 1 103 ? 11.927 15.442 -9.997 1.00 88.69 103 SER A O 1
ATOM 793 N N . VAL A 1 104 ? 10.711 16.619 -8.513 1.00 89.56 104 VAL A N 1
ATOM 794 C CA . VAL A 1 104 ? 10.872 17.914 -9.179 1.00 89.56 104 VAL A CA 1
ATOM 795 C C . VAL A 1 104 ? 12.235 18.508 -8.836 1.00 89.56 104 VAL A C 1
ATOM 797 O O . VAL A 1 104 ? 12.929 18.989 -9.726 1.00 89.56 104 VAL A O 1
ATOM 800 N N . SER A 1 105 ? 12.641 18.449 -7.564 1.00 90.19 105 SER A N 1
ATOM 801 C CA . SER A 1 105 ? 13.898 19.040 -7.091 1.00 90.19 105 SER A CA 1
ATOM 802 C C . SER A 1 105 ? 15.148 18.267 -7.516 1.00 90.19 105 SER A C 1
ATOM 804 O O . SER A 1 105 ? 16.188 18.882 -7.718 1.00 90.19 105 SER A O 1
ATOM 806 N N . PHE A 1 106 ? 15.059 16.943 -7.663 1.00 87.31 106 PHE A N 1
ATOM 807 C CA . PHE A 1 106 ? 16.194 16.067 -7.983 1.00 87.31 106 PHE A CA 1
ATOM 808 C C . PHE A 1 106 ? 16.009 15.342 -9.316 1.00 87.31 106 PHE A C 1
ATOM 810 O O . PHE A 1 106 ? 16.516 14.239 -9.511 1.00 87.31 106 PHE A O 1
ATOM 817 N N . ARG A 1 107 ? 15.279 15.967 -10.247 1.00 86.81 107 ARG A N 1
ATOM 818 C CA . ARG A 1 107 ? 14.934 15.388 -11.550 1.00 86.81 107 ARG A CA 1
ATOM 819 C C . ARG A 1 107 ? 16.155 14.883 -12.326 1.00 86.81 107 ARG A C 1
ATOM 821 O O . ARG A 1 107 ? 16.066 13.855 -12.979 1.00 86.81 107 ARG A O 1
ATOM 828 N N . GLU A 1 108 ? 17.282 15.584 -12.230 1.00 84.44 108 GLU A N 1
ATOM 829 C CA . GLU A 1 108 ? 18.534 15.250 -12.930 1.00 84.44 108 GLU A CA 1
ATOM 830 C C . GLU A 1 108 ? 19.180 13.942 -12.444 1.00 84.44 108 GLU A C 1
ATOM 832 O O . GLU A 1 108 ? 19.923 13.313 -13.188 1.00 84.44 108 GLU A O 1
ATOM 837 N N . PHE A 1 109 ? 18.873 13.509 -11.218 1.00 81.38 109 PHE A N 1
ATOM 838 C CA . PHE A 1 109 ? 19.405 12.279 -10.622 1.00 81.38 109 PHE A CA 1
ATOM 839 C C . PHE A 1 109 ? 18.476 11.074 -10.807 1.00 81.38 109 PHE A C 1
ATOM 841 O O . PHE A 1 109 ? 18.799 9.971 -10.364 1.00 81.38 109 PHE A O 1
ATOM 848 N N . LEU A 1 110 ? 17.302 11.276 -11.408 1.00 83.88 110 LEU A N 1
ATOM 849 C CA . LEU A 1 110 ? 16.297 10.237 -11.587 1.00 83.88 110 LEU A CA 1
ATOM 850 C C . LEU A 1 110 ? 16.244 9.794 -13.053 1.00 83.88 110 LEU A C 1
ATOM 852 O O . LEU A 1 110 ? 16.221 10.646 -13.944 1.00 83.88 110 LEU A O 1
ATOM 856 N N . PRO A 1 111 ? 16.141 8.480 -13.327 1.00 85.50 111 PRO A N 1
ATOM 857 C CA . PRO A 1 111 ? 15.902 7.994 -14.680 1.00 85.50 111 PRO A CA 1
ATOM 858 C C . PRO A 1 111 ? 14.642 8.635 -15.274 1.00 85.50 111 PRO A C 1
ATOM 860 O O . PRO A 1 111 ? 13.595 8.686 -14.622 1.00 85.50 111 PRO A O 1
ATOM 863 N N . SER A 1 112 ? 14.717 9.096 -16.524 1.00 85.00 112 SER A N 1
ATOM 864 C CA . SER A 1 112 ? 13.606 9.770 -17.216 1.00 85.00 112 SER A CA 1
ATOM 865 C C . SER A 1 112 ? 12.323 8.933 -17.220 1.00 85.00 112 SER A C 1
ATOM 867 O O . SER A 1 112 ? 11.246 9.451 -16.923 1.00 85.00 112 SER A O 1
ATOM 869 N N . ALA A 1 113 ? 12.453 7.626 -17.447 1.00 83.56 113 ALA A N 1
ATOM 870 C CA . ALA A 1 113 ? 11.337 6.686 -17.441 1.00 83.56 113 ALA A CA 1
ATOM 871 C C . ALA A 1 113 ? 10.692 6.516 -16.047 1.00 83.56 113 ALA A C 1
ATOM 873 O O . ALA A 1 113 ? 9.490 6.287 -15.932 1.00 83.56 113 ALA A O 1
ATOM 874 N N . LEU A 1 114 ? 11.456 6.693 -14.961 1.00 86.56 114 LEU A N 1
ATOM 875 C CA . LEU A 1 114 ? 10.908 6.656 -13.601 1.00 86.56 114 LEU A CA 1
ATOM 876 C C . LEU A 1 114 ? 10.043 7.891 -13.312 1.00 86.56 114 LEU A C 1
ATOM 878 O O . LEU A 1 114 ? 9.005 7.779 -12.660 1.00 86.56 114 LEU A O 1
ATOM 882 N N . ILE A 1 115 ? 10.460 9.061 -13.807 1.00 89.31 115 ILE A N 1
ATOM 883 C CA . ILE A 1 115 ? 9.702 10.313 -13.675 1.00 89.31 115 ILE A CA 1
ATOM 884 C C . ILE A 1 115 ? 8.378 10.217 -14.438 1.00 89.31 115 ILE A C 1
ATOM 886 O O . ILE A 1 115 ? 7.345 10.642 -13.922 1.00 89.31 115 ILE A O 1
ATOM 890 N N . GLU A 1 116 ? 8.392 9.621 -15.632 1.00 89.31 116 GLU A N 1
ATOM 891 C CA . GLU A 1 116 ? 7.189 9.390 -16.438 1.00 89.31 116 GLU A CA 1
ATOM 892 C C . GLU A 1 116 ? 6.164 8.514 -15.701 1.00 89.31 116 GLU A C 1
ATOM 894 O O . GLU A 1 116 ? 4.973 8.826 -15.673 1.00 89.31 116 GLU A O 1
ATOM 899 N N . PHE A 1 117 ? 6.625 7.465 -15.013 1.00 91.25 117 PHE A N 1
ATOM 900 C CA . PHE A 1 117 ? 5.754 6.567 -14.249 1.00 91.25 117 PHE A CA 1
ATOM 901 C C . PHE A 1 117 ? 5.394 7.070 -12.852 1.00 91.25 117 PHE A C 1
ATOM 903 O O . PHE A 1 117 ? 4.565 6.455 -12.176 1.00 91.25 117 PHE A O 1
ATOM 910 N N . LEU A 1 118 ? 5.954 8.189 -12.398 1.00 91.94 118 LEU A N 1
ATOM 911 C CA . LEU A 1 118 ? 5.764 8.674 -11.035 1.00 91.94 118 LEU A CA 1
ATOM 912 C C . LEU A 1 118 ? 4.291 8.879 -10.630 1.00 91.94 118 LEU A C 1
ATOM 914 O O . LEU A 1 118 ? 3.930 8.443 -9.531 1.00 91.94 118 LEU A O 1
ATOM 918 N N . PRO A 1 119 ? 3.403 9.463 -11.464 1.00 93.06 119 PRO A N 1
ATOM 919 C CA . PRO A 1 119 ? 1.989 9.590 -11.108 1.00 93.06 119 PRO A CA 1
ATOM 920 C C . PRO A 1 119 ? 1.335 8.228 -10.845 1.00 93.06 119 PRO A C 1
ATOM 922 O O . PRO A 1 119 ? 0.551 8.076 -9.905 1.00 93.06 119 PRO A O 1
ATOM 925 N N . LEU A 1 120 ? 1.703 7.221 -11.639 1.00 94.81 120 LEU A N 1
ATOM 926 C CA . LEU A 1 120 ? 1.199 5.859 -11.517 1.00 94.81 120 LEU A CA 1
ATOM 927 C C . LEU A 1 120 ? 1.764 5.160 -10.273 1.00 94.81 120 LEU A C 1
ATOM 929 O O . LEU A 1 120 ? 1.007 4.539 -9.528 1.00 94.81 120 LEU A O 1
ATOM 933 N N . ILE A 1 121 ? 3.058 5.332 -9.989 1.00 95.56 121 ILE A N 1
ATOM 934 C CA . ILE A 1 121 ? 3.713 4.848 -8.763 1.00 95.56 121 ILE A CA 1
ATOM 935 C C . ILE A 1 121 ? 3.004 5.406 -7.526 1.00 95.56 121 ILE A C 1
ATOM 937 O O . ILE A 1 121 ? 2.669 4.650 -6.616 1.00 95.56 121 ILE A O 1
ATOM 941 N N . ILE A 1 122 ? 2.723 6.711 -7.503 1.00 96.12 122 ILE A N 1
ATOM 942 C CA . ILE A 1 122 ? 2.043 7.370 -6.382 1.00 96.12 122 ILE A CA 1
ATOM 943 C C . ILE A 1 122 ? 0.602 6.874 -6.244 1.00 96.12 122 ILE A C 1
ATOM 945 O O . ILE A 1 122 ? 0.156 6.594 -5.130 1.00 96.12 122 ILE A O 1
ATOM 949 N N . ALA A 1 123 ? -0.128 6.722 -7.351 1.00 96.75 123 ALA A N 1
ATOM 950 C CA . ALA A 1 123 ? -1.488 6.191 -7.326 1.00 96.75 123 ALA A CA 1
ATOM 951 C C . ALA A 1 123 ? -1.531 4.757 -6.767 1.00 96.75 123 ALA A C 1
ATOM 953 O O . ALA A 1 123 ? -2.364 4.450 -5.907 1.00 96.75 123 ALA A O 1
ATOM 954 N N . ILE A 1 124 ? -0.596 3.900 -7.197 1.00 97.19 124 ILE A N 1
ATOM 955 C CA . ILE A 1 124 ? -0.427 2.541 -6.668 1.00 97.19 124 ILE A CA 1
ATOM 956 C C . ILE A 1 124 ? -0.093 2.603 -5.177 1.00 97.19 124 ILE A C 1
ATOM 958 O O . ILE A 1 124 ? -0.770 1.950 -4.388 1.00 97.19 124 ILE A O 1
ATOM 962 N N . PHE A 1 125 ? 0.883 3.419 -4.772 1.00 97.50 125 PHE A N 1
ATOM 963 C CA . PHE A 1 125 ? 1.274 3.605 -3.374 1.00 97.50 125 PHE A CA 1
ATOM 964 C C . PHE A 1 125 ? 0.083 3.991 -2.482 1.00 97.50 125 PHE A C 1
ATOM 966 O O . PHE A 1 125 ? -0.121 3.382 -1.427 1.00 97.50 125 PHE A O 1
ATOM 973 N N . ILE A 1 126 ? -0.731 4.965 -2.900 1.00 97.44 126 ILE A N 1
ATOM 974 C CA . ILE A 1 126 ? -1.898 5.427 -2.137 1.00 97.44 126 ILE A CA 1
ATOM 975 C C . ILE A 1 126 ? -2.910 4.288 -1.974 1.00 97.44 126 ILE A C 1
ATOM 977 O O . ILE A 1 126 ? -3.317 3.966 -0.852 1.00 97.44 126 ILE A O 1
ATOM 981 N N . ALA A 1 127 ? -3.300 3.642 -3.076 1.00 97.44 127 ALA A N 1
ATOM 982 C CA . ALA A 1 127 ? -4.286 2.566 -3.042 1.00 97.44 127 ALA A CA 1
ATOM 983 C C . ALA A 1 127 ? -3.774 1.343 -2.258 1.00 97.44 127 ALA A C 1
ATOM 985 O O . ALA A 1 127 ? -4.506 0.737 -1.468 1.00 97.44 127 ALA A O 1
ATOM 986 N N . GLN A 1 128 ? -2.496 1.008 -2.418 1.00 96.62 128 GLN A N 1
ATOM 987 C CA . GLN A 1 128 ? -1.862 -0.115 -1.743 1.00 96.62 128 GLN A CA 1
ATOM 988 C C . GLN A 1 128 ? -1.657 0.149 -0.246 1.00 96.62 128 GLN A C 1
ATOM 990 O O . GLN A 1 128 ? -1.798 -0.777 0.552 1.00 96.62 128 GLN A O 1
ATOM 995 N N . SER A 1 129 ? -1.423 1.397 0.170 1.00 96.56 129 SER A N 1
ATOM 996 C CA . SER A 1 129 ? -1.365 1.770 1.590 1.00 96.56 129 SER A CA 1
ATOM 997 C C . SER A 1 129 ? -2.680 1.447 2.300 1.00 96.56 129 SER A C 1
ATOM 999 O O . SER A 1 129 ? -2.682 0.776 3.337 1.00 96.56 129 SER A O 1
ATOM 1001 N N . VAL A 1 130 ? -3.815 1.814 1.690 1.00 96.38 130 VAL A N 1
ATOM 1002 C CA . VAL A 1 130 ? -5.152 1.447 2.185 1.00 96.38 130 VAL A CA 1
ATOM 1003 C C . VAL A 1 130 ? -5.310 -0.075 2.218 1.00 96.38 130 VAL A C 1
ATOM 1005 O O . VAL A 1 130 ? -5.720 -0.634 3.239 1.00 96.38 130 VAL A O 1
ATOM 1008 N N . PHE A 1 131 ? -4.936 -0.764 1.136 1.00 96.81 131 PHE A N 1
ATOM 1009 C CA . PHE A 1 131 ? -5.011 -2.223 1.059 1.00 96.81 131 PHE A CA 1
ATOM 1010 C C . PHE A 1 131 ? -4.275 -2.911 2.221 1.00 96.81 131 PHE A C 1
ATOM 1012 O O . PHE A 1 131 ? -4.858 -3.741 2.921 1.00 96.81 131 PHE A O 1
ATOM 1019 N N . VAL A 1 132 ? -3.018 -2.536 2.473 1.00 95.31 132 VAL A N 1
ATOM 1020 C CA . VAL A 1 132 ? -2.162 -3.147 3.505 1.00 95.31 132 VAL A CA 1
ATOM 1021 C C . VAL A 1 132 ? -2.765 -2.998 4.904 1.00 95.31 132 VAL A C 1
ATOM 1023 O O . VAL A 1 132 ? -2.823 -3.973 5.661 1.00 95.31 132 VAL A O 1
ATOM 1026 N N . ILE A 1 133 ? -3.275 -1.813 5.244 1.00 95.44 133 ILE A N 1
ATOM 1027 C CA . ILE A 1 133 ? -3.877 -1.546 6.558 1.00 95.44 133 ILE A CA 1
ATOM 1028 C C . ILE A 1 133 ? -5.122 -2.404 6.779 1.00 95.44 133 ILE A C 1
ATOM 1030 O O . ILE A 1 133 ? -5.265 -3.058 7.815 1.00 95.44 133 ILE A O 1
ATOM 1034 N N . TYR A 1 134 ? -6.039 -2.434 5.811 1.00 95.69 134 TYR A N 1
ATOM 1035 C CA . TYR A 1 134 ? -7.290 -3.175 5.977 1.00 95.69 134 TYR A CA 1
ATOM 1036 C C . TYR A 1 134 ? -7.097 -4.690 5.863 1.00 95.69 134 TYR A C 1
ATOM 1038 O O . TYR A 1 134 ? -7.828 -5.451 6.503 1.00 95.69 134 TYR A O 1
ATOM 1046 N N . MET A 1 135 ? -6.050 -5.144 5.176 1.00 95.19 135 MET A N 1
ATOM 1047 C CA . MET A 1 135 ? -5.586 -6.528 5.261 1.00 95.19 135 MET A CA 1
ATOM 1048 C C . MET A 1 135 ? -5.100 -6.889 6.670 1.00 95.19 135 MET A C 1
ATOM 1050 O O . MET A 1 135 ? -5.425 -7.971 7.170 1.00 95.19 135 MET A O 1
ATOM 1054 N N . ALA A 1 136 ? -4.398 -5.984 7.362 1.00 94.38 136 ALA A N 1
ATOM 1055 C CA . ALA A 1 136 ? -4.034 -6.188 8.765 1.00 94.38 136 ALA A CA 1
ATOM 1056 C C . ALA A 1 136 ? -5.272 -6.273 9.675 1.00 94.38 136 ALA A C 1
ATOM 1058 O O . ALA A 1 136 ? -5.310 -7.106 10.581 1.00 94.38 136 ALA A O 1
ATOM 1059 N N . VAL A 1 137 ? -6.329 -5.501 9.390 1.00 94.88 137 VAL A N 1
ATOM 1060 C CA . VAL A 1 137 ? -7.611 -5.604 10.111 1.00 94.88 137 VAL A CA 1
ATOM 1061 C C . VAL A 1 137 ? -8.259 -6.971 9.892 1.00 94.88 137 VAL A C 1
ATOM 1063 O O . VAL A 1 137 ? -8.717 -7.593 10.850 1.00 94.88 137 VAL A O 1
ATOM 1066 N N . LEU A 1 138 ? -8.312 -7.469 8.652 1.00 93.19 138 LEU A N 1
ATOM 1067 C CA . LEU A 1 138 ? -8.858 -8.803 8.375 1.00 93.19 138 LEU A CA 1
ATOM 1068 C C . LEU A 1 138 ? -8.080 -9.900 9.109 1.00 93.19 138 LEU A C 1
ATOM 1070 O O . LEU A 1 138 ? -8.697 -10.831 9.634 1.00 93.19 138 LEU A O 1
ATOM 1074 N N . ARG A 1 139 ? -6.753 -9.754 9.197 1.00 90.31 139 ARG A N 1
ATOM 1075 C CA . ARG A 1 139 ? -5.886 -10.646 9.973 1.00 90.31 139 ARG A CA 1
ATOM 1076 C C . ARG A 1 139 ? -6.198 -10.575 11.470 1.00 90.31 139 ARG A C 1
ATOM 1078 O O . ARG A 1 139 ? -6.398 -11.617 12.080 1.00 90.31 139 ARG A O 1
ATOM 1085 N N . ALA A 1 140 ? -6.339 -9.375 12.035 1.00 91.88 140 ALA A N 1
ATOM 1086 C CA . ALA A 1 140 ? -6.716 -9.170 13.439 1.00 91.88 140 ALA A CA 1
ATOM 1087 C C . ALA A 1 140 ? -8.127 -9.696 13.778 1.00 91.88 140 ALA A C 1
ATOM 1089 O O . ALA A 1 140 ? -8.430 -9.996 14.929 1.00 91.88 140 ALA A O 1
ATOM 1090 N N . ARG A 1 141 ? -9.004 -9.819 12.773 1.00 90.94 141 ARG A N 1
AT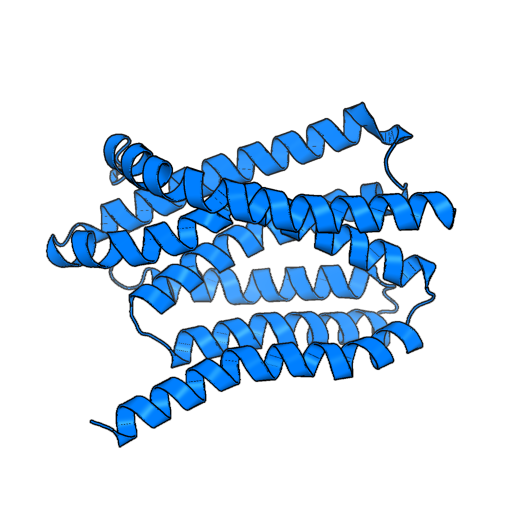OM 1091 C CA . ARG A 1 141 ? -10.341 -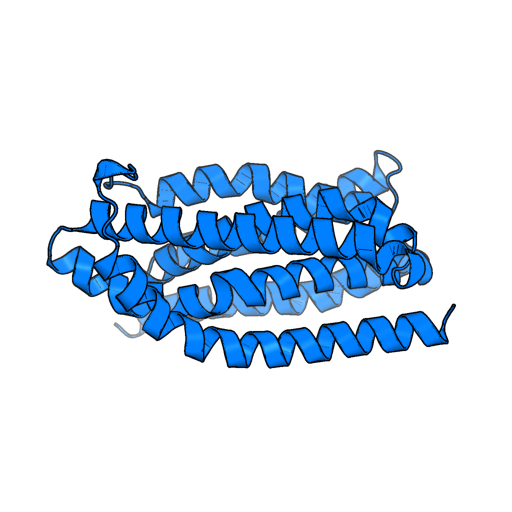10.428 12.885 1.00 90.94 141 ARG A CA 1
ATOM 1092 C C . ARG A 1 141 ? -10.353 -11.943 12.677 1.00 90.94 141 ARG A C 1
ATOM 1094 O O . ARG A 1 141 ? -11.444 -12.509 12.667 1.00 90.94 141 ARG A O 1
ATOM 1101 N N . GLU A 1 142 ? -9.197 -12.563 12.440 1.00 86.94 142 GLU A N 1
ATOM 1102 C CA . GLU A 1 142 ? -9.050 -13.988 12.110 1.00 86.94 142 GLU A CA 1
ATOM 1103 C C . GLU A 1 142 ? -9.876 -14.425 10.884 1.00 86.94 142 GLU A C 1
ATOM 1105 O O . GLU A 1 142 ? -10.236 -15.591 10.719 1.00 86.94 142 GLU A O 1
ATOM 1110 N N . LYS A 1 143 ? -10.171 -13.495 9.964 1.00 84.12 143 LYS A N 1
ATOM 1111 C CA . LYS A 1 143 ? -10.899 -13.790 8.720 1.00 84.12 143 LYS A CA 1
ATOM 1112 C C . LYS A 1 143 ? -9.946 -14.310 7.644 1.00 84.12 143 LYS A C 1
ATOM 1114 O O . LYS A 1 143 ? -9.826 -13.712 6.576 1.00 84.12 143 LYS A O 1
ATOM 1119 N N . SER A 1 144 ? -9.285 -15.432 7.929 1.00 77.44 144 SER A N 1
ATOM 1120 C CA . SER A 1 144 ? -8.238 -16.026 7.086 1.00 77.44 144 SER A CA 1
ATOM 1121 C C . SER A 1 144 ? -8.684 -16.232 5.636 1.00 77.44 144 SER A C 1
ATOM 1123 O O . SER A 1 144 ? -7.979 -15.822 4.727 1.00 77.44 144 SER A O 1
ATOM 1125 N N . GLY A 1 145 ? -9.889 -16.765 5.408 1.00 85.00 145 GLY A N 1
ATOM 1126 C CA . GLY A 1 145 ? -10.416 -16.972 4.054 1.00 85.00 145 GLY A CA 1
ATOM 1127 C C . GLY A 1 145 ? -10.570 -15.675 3.254 1.00 85.00 145 GLY A C 1
ATOM 1128 O O . GLY A 1 145 ? -10.123 -15.606 2.117 1.00 85.00 145 GLY A O 1
ATOM 1129 N N . VAL A 1 146 ? -11.139 -14.631 3.866 1.00 90.06 146 VAL A N 1
ATOM 1130 C CA . VAL A 1 146 ? -11.337 -13.325 3.209 1.00 90.06 146 VAL A CA 1
ATOM 1131 C C . VAL A 1 146 ? -9.993 -12.649 2.942 1.00 90.06 146 VAL A C 1
ATOM 1133 O O . VAL A 1 146 ? -9.783 -12.112 1.860 1.00 90.06 146 VAL A O 1
ATOM 1136 N N . PHE A 1 147 ? -9.069 -12.721 3.906 1.00 89.75 147 PHE A N 1
ATOM 1137 C CA . PHE A 1 147 ? -7.694 -12.251 3.741 1.00 89.75 147 PHE A CA 1
ATOM 1138 C C . PHE A 1 147 ? -7.024 -12.931 2.538 1.00 89.75 147 PHE A C 1
ATOM 1140 O O . PHE A 1 147 ? -6.510 -12.250 1.656 1.00 89.75 147 PHE A O 1
ATOM 1147 N N . THR A 1 148 ? -7.082 -14.264 2.458 1.00 87.69 148 THR A N 1
ATOM 1148 C CA . THR A 1 148 ? -6.512 -15.017 1.335 1.00 87.69 148 THR A CA 1
ATOM 1149 C C . THR A 1 148 ? -7.131 -14.589 0.010 1.00 87.69 148 THR A C 1
ATOM 1151 O O . THR A 1 148 ? -6.391 -14.319 -0.927 1.00 87.69 148 THR A O 1
ATOM 1154 N N . THR A 1 149 ? -8.457 -14.457 -0.075 1.00 91.38 149 THR A N 1
ATOM 1155 C CA . THR A 1 149 ? -9.129 -14.024 -1.308 1.00 91.38 149 THR A CA 1
ATOM 1156 C C . THR A 1 149 ? -8.617 -12.671 -1.797 1.00 91.38 149 THR A C 1
ATOM 1158 O O . THR A 1 149 ? -8.212 -12.574 -2.948 1.00 91.38 149 THR A O 1
ATOM 1161 N N . PHE A 1 150 ? -8.568 -11.645 -0.940 1.00 94.12 150 PHE A N 1
ATOM 1162 C CA . PHE A 1 150 ? -8.063 -10.327 -1.346 1.00 94.12 150 PHE A CA 1
ATOM 1163 C C . PHE A 1 150 ? -6.581 -10.351 -1.728 1.00 94.12 150 PHE A C 1
ATOM 1165 O O . PHE A 1 150 ? -6.192 -9.681 -2.680 1.00 94.12 150 PHE A O 1
ATOM 1172 N N . GLN A 1 151 ? -5.763 -11.144 -1.031 1.00 91.00 151 GLN A N 1
ATOM 1173 C CA . GLN A 1 151 ? -4.349 -11.301 -1.372 1.00 91.00 151 GLN A CA 1
ATOM 1174 C C . GLN A 1 151 ? -4.165 -11.922 -2.764 1.00 91.00 151 GLN A C 1
ATOM 1176 O O . GLN A 1 151 ? -3.343 -11.449 -3.547 1.00 91.00 151 GLN A O 1
ATOM 1181 N N . LEU A 1 152 ? -4.929 -12.974 -3.073 1.00 90.62 152 LEU A N 1
ATOM 1182 C CA . LEU A 1 152 ? -4.876 -13.635 -4.375 1.00 90.62 152 LEU A CA 1
ATOM 1183 C C . LEU A 1 152 ? -5.448 -12.744 -5.482 1.00 90.62 152 LEU A C 1
ATOM 1185 O O . LEU A 1 152 ? -4.863 -12.689 -6.558 1.00 90.62 152 LEU A O 1
ATOM 1189 N N . LEU A 1 153 ? -6.535 -12.014 -5.210 1.00 93.88 153 LEU A N 1
ATOM 1190 C CA . LEU A 1 153 ? -7.103 -11.046 -6.149 1.00 93.88 153 LEU A CA 1
ATOM 1191 C C . LEU A 1 153 ? -6.111 -9.936 -6.487 1.00 93.88 153 LEU A C 1
ATOM 1193 O O . LEU A 1 153 ? -5.984 -9.605 -7.656 1.00 93.88 153 LEU A O 1
ATOM 1197 N N . LEU A 1 154 ? -5.383 -9.390 -5.508 1.00 93.12 154 LEU A N 1
ATOM 1198 C CA . LEU A 1 154 ? -4.359 -8.387 -5.798 1.00 93.12 154 LEU A CA 1
ATOM 1199 C C . LEU A 1 154 ? -3.241 -8.968 -6.671 1.00 93.12 154 LEU A C 1
ATOM 1201 O O . LEU A 1 154 ? -2.915 -8.401 -7.708 1.00 93.12 154 LEU A O 1
ATOM 1205 N N . ASN A 1 155 ? -2.676 -10.108 -6.263 1.00 88.69 155 ASN A N 1
ATOM 1206 C CA . ASN A 1 155 ? -1.522 -10.689 -6.945 1.00 88.69 155 ASN A CA 1
ATOM 1207 C C . ASN A 1 155 ? -1.869 -11.145 -8.368 1.00 88.69 155 ASN A C 1
ATOM 1209 O O . ASN A 1 155 ? -1.205 -10.752 -9.320 1.00 88.69 155 ASN A O 1
ATOM 1213 N N . TYR A 1 156 ? -2.913 -11.959 -8.526 1.00 90.81 156 TYR A N 1
ATOM 1214 C CA . TYR A 1 156 ? -3.288 -12.503 -9.832 1.00 90.81 156 TYR A CA 1
ATOM 1215 C C . TYR A 1 156 ? -4.129 -11.539 -10.660 1.00 90.81 156 TYR A C 1
ATOM 1217 O O . TYR A 1 156 ? -4.021 -11.562 -11.879 1.00 90.81 156 TYR A O 1
ATOM 1225 N N . GLY A 1 157 ? -4.934 -10.680 -10.033 1.00 92.75 157 GLY A N 1
ATOM 1226 C CA . GLY A 1 157 ? -5.659 -9.629 -10.744 1.00 92.75 157 GLY A CA 1
ATOM 1227 C C . GLY A 1 157 ? -4.702 -8.606 -11.343 1.00 92.75 157 GLY A C 1
ATOM 1228 O O . GLY A 1 157 ? -4.828 -8.297 -12.522 1.00 92.75 157 GLY A O 1
ATOM 1229 N N . GLY A 1 158 ? -3.692 -8.162 -10.580 1.00 91.69 158 GLY A N 1
ATOM 1230 C CA . GLY A 1 158 ? -2.701 -7.196 -11.061 1.00 91.69 158 GLY A CA 1
ATOM 1231 C C . GLY A 1 158 ? -1.919 -7.728 -12.257 1.00 91.69 158 GLY A C 1
ATOM 1232 O O . GLY A 1 158 ? -1.823 -7.060 -13.283 1.00 91.69 158 GLY A O 1
ATOM 1233 N N . LEU A 1 159 ? -1.441 -8.971 -12.151 1.00 90.12 159 LEU A N 1
ATOM 1234 C CA . LEU A 1 159 ? -0.752 -9.659 -13.241 1.00 90.12 159 LEU A CA 1
ATOM 1235 C C . LEU A 1 159 ? -1.676 -9.942 -14.429 1.00 90.12 159 LEU A C 1
ATOM 1237 O O . LEU A 1 159 ? -1.300 -9.684 -15.564 1.00 90.12 159 LEU A O 1
ATOM 1241 N N . GLY A 1 160 ? -2.880 -10.459 -14.180 1.00 92.75 160 GLY A N 1
ATOM 1242 C CA . GLY A 1 160 ? -3.833 -10.826 -15.223 1.00 92.75 160 GLY A CA 1
ATOM 1243 C C . GLY A 1 160 ? -4.309 -9.618 -16.024 1.00 92.75 160 GLY A C 1
ATOM 1244 O O . GLY A 1 160 ? -4.206 -9.626 -17.245 1.00 92.75 160 GLY A O 1
ATOM 1245 N N . LEU A 1 161 ? -4.768 -8.557 -15.350 1.00 94.81 161 LEU A N 1
ATOM 1246 C CA . LEU A 1 161 ? -5.146 -7.309 -16.020 1.00 94.81 161 LEU A CA 1
ATOM 1247 C C . LEU A 1 161 ? -3.944 -6.654 -16.702 1.00 94.81 161 LEU A C 1
ATOM 1249 O O . LEU A 1 161 ? -4.091 -6.141 -17.805 1.00 94.81 161 LEU A O 1
ATOM 1253 N N . GLY A 1 162 ? -2.761 -6.712 -16.084 1.00 93.94 162 GLY A N 1
ATOM 1254 C CA . GLY A 1 162 ? -1.537 -6.187 -16.680 1.00 93.94 162 GLY A CA 1
ATOM 1255 C C . GLY A 1 162 ? -1.188 -6.877 -17.996 1.00 93.94 162 GLY A C 1
ATOM 1256 O O . GLY A 1 162 ? -0.994 -6.211 -19.005 1.00 93.94 162 GLY A O 1
ATOM 1257 N N . LEU A 1 163 ? -1.181 -8.212 -18.014 1.00 92.00 163 LEU A N 1
ATOM 1258 C CA . LEU A 1 163 ? -0.925 -8.991 -19.228 1.00 92.00 163 LEU A CA 1
ATOM 1259 C C . LEU A 1 163 ? -2.000 -8.773 -20.296 1.00 92.00 163 LEU A C 1
ATOM 1261 O O . LEU A 1 163 ? -1.672 -8.732 -21.476 1.00 92.00 163 LEU A O 1
ATOM 1265 N N . VAL A 1 164 ? -3.268 -8.599 -19.908 1.00 94.50 164 VAL A N 1
ATOM 1266 C CA . VAL A 1 164 ? -4.337 -8.271 -20.864 1.00 94.50 164 VAL A CA 1
ATOM 1267 C C . VAL A 1 164 ? -4.071 -6.927 -21.544 1.00 94.50 164 VAL A C 1
ATOM 1269 O O . VAL A 1 164 ? -4.195 -6.840 -22.762 1.00 94.50 164 VAL A O 1
ATOM 1272 N N . LEU A 1 165 ? -3.672 -5.899 -20.790 1.00 93.88 165 LEU A N 1
ATOM 1273 C CA . LEU A 1 165 ? -3.324 -4.592 -21.357 1.00 93.88 165 LEU A CA 1
ATOM 1274 C C . LEU A 1 165 ? -2.124 -4.684 -22.306 1.00 93.88 165 LEU A C 1
ATOM 1276 O O . LEU A 1 165 ? -2.145 -4.098 -23.382 1.00 93.88 165 LEU A O 1
ATOM 1280 N N . VAL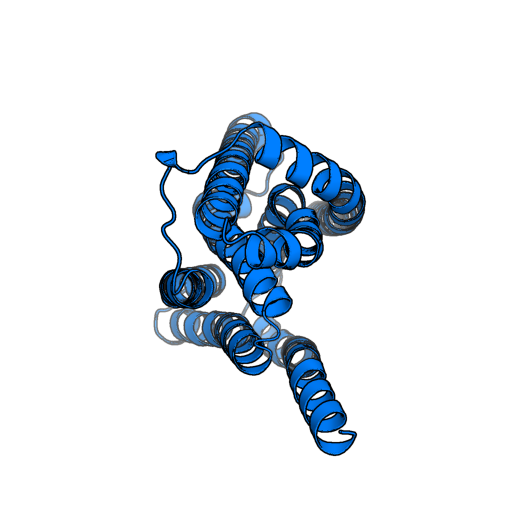 A 1 166 ? -1.111 -5.461 -21.937 1.00 92.94 166 VAL A N 1
ATOM 1281 C CA . VAL A 1 166 ? 0.104 -5.631 -22.746 1.00 92.94 166 VAL A CA 1
ATOM 1282 C C . VAL A 1 166 ? -0.189 -6.377 -24.049 1.00 92.94 166 VAL A C 1
ATOM 1284 O O . VAL A 1 166 ? 0.229 -5.947 -25.114 1.00 92.94 166 VAL A O 1
ATOM 1287 N N . ILE A 1 167 ? -0.919 -7.494 -23.980 1.00 90.75 167 ILE A N 1
ATOM 1288 C CA . ILE A 1 167 ? -1.110 -8.397 -25.127 1.00 90.75 167 ILE A CA 1
ATOM 1289 C C . ILE A 1 167 ? -2.191 -7.891 -26.090 1.00 90.75 167 ILE A C 1
ATOM 1291 O O . ILE A 1 167 ? -2.072 -8.097 -27.293 1.00 90.75 167 ILE A O 1
ATOM 1295 N N . PHE A 1 168 ? -3.268 -7.285 -25.579 1.00 92.56 168 PHE A N 1
ATOM 1296 C CA . PHE A 1 168 ? -4.434 -6.926 -26.400 1.00 92.56 168 PHE A CA 1
ATOM 1297 C C . PHE A 1 168 ? -4.556 -5.434 -26.711 1.00 92.56 168 PHE A C 1
ATOM 1299 O O . PHE A 1 168 ? -5.310 -5.079 -27.614 1.00 92.56 168 PHE A O 1
ATOM 1306 N N . PHE A 1 169 ? -3.879 -4.566 -25.957 1.00 90.44 169 PHE A N 1
ATOM 1307 C CA . PHE A 1 169 ? -3.986 -3.112 -26.104 1.00 90.44 169 PHE A CA 1
ATOM 1308 C C . PHE A 1 169 ? -2.636 -2.447 -26.417 1.00 90.44 169 PHE A C 1
ATOM 1310 O O . PHE A 1 169 ? -2.533 -1.228 -26.312 1.00 90.44 169 PHE A O 1
ATOM 1317 N N . ASP A 1 170 ? -1.619 -3.239 -26.780 1.00 88.19 170 ASP A N 1
ATOM 1318 C CA . ASP A 1 170 ? -0.272 -2.794 -27.166 1.00 88.19 170 ASP A CA 1
ATOM 1319 C C . ASP A 1 170 ? 0.425 -1.892 -26.128 1.00 88.19 170 ASP A C 1
ATOM 1321 O O . ASP A 1 170 ? 1.306 -1.094 -26.458 1.00 88.19 170 ASP A O 1
ATOM 1325 N N . PHE A 1 171 ? 0.050 -2.016 -24.849 1.00 88.25 171 PHE A N 1
ATOM 1326 C CA . PHE A 1 171 ? 0.789 -1.360 -23.773 1.00 88.25 171 PHE A CA 1
ATOM 1327 C C . PHE A 1 171 ? 2.176 -1.993 -23.625 1.00 88.25 171 PHE A C 1
ATOM 1329 O O . PHE A 1 171 ? 2.352 -3.205 -23.774 1.00 88.25 171 PHE A O 1
ATOM 1336 N N . ARG A 1 172 ? 3.161 -1.171 -23.261 1.00 89.44 172 ARG A N 1
ATOM 1337 C CA . ARG A 1 172 ? 4.500 -1.633 -22.888 1.00 89.44 172 ARG A CA 1
ATOM 1338 C C . ARG A 1 172 ? 4.468 -2.081 -21.424 1.00 89.44 172 ARG A C 1
ATOM 1340 O O . ARG A 1 172 ? 3.444 -2.508 -20.885 1.00 89.44 172 ARG A O 1
ATOM 1347 N N . VAL A 1 173 ? 5.600 -1.997 -20.738 1.00 87.75 173 VAL A N 1
ATOM 1348 C CA . VAL A 1 173 ? 5.707 -2.383 -19.326 1.00 87.75 173 VAL A CA 1
ATOM 1349 C C . VAL A 1 173 ? 4.809 -1.565 -18.375 1.00 87.75 173 VAL A C 1
ATOM 1351 O O . VAL A 1 173 ? 4.472 -2.015 -17.276 1.00 87.75 173 VAL A O 1
ATOM 1354 N N . ASP A 1 174 ? 4.361 -0.384 -18.802 1.00 89.75 174 ASP A N 1
ATOM 1355 C CA . ASP A 1 174 ? 3.391 0.464 -18.107 1.00 89.75 174 ASP A CA 1
ATOM 1356 C C . ASP A 1 174 ? 2.014 -0.207 -17.968 1.00 89.75 174 ASP A C 1
ATOM 1358 O O . ASP A 1 174 ? 1.339 -0.023 -16.949 1.00 89.75 174 ASP A O 1
ATOM 1362 N N . GLY A 1 175 ? 1.648 -1.087 -18.907 1.00 93.12 175 GLY A N 1
ATOM 1363 C CA . GLY A 1 175 ? 0.454 -1.929 -18.823 1.00 93.12 175 GLY A CA 1
ATOM 1364 C C . GLY A 1 175 ? 0.411 -2.777 -17.546 1.00 93.12 175 GLY A C 1
ATOM 1365 O O . GLY A 1 175 ? -0.647 -2.923 -16.934 1.00 93.12 175 GLY A O 1
ATOM 1366 N N . LEU A 1 176 ? 1.559 -3.261 -17.055 1.00 93.25 176 LEU A N 1
ATOM 1367 C CA . LEU A 1 176 ? 1.637 -4.025 -15.801 1.00 93.25 176 LEU A CA 1
ATOM 1368 C C . LEU A 1 176 ? 1.371 -3.157 -14.562 1.00 93.25 176 LEU A C 1
ATOM 1370 O O . LEU A 1 176 ? 0.715 -3.594 -13.607 1.00 93.25 176 LEU A O 1
ATOM 1374 N N . LEU A 1 177 ? 1.876 -1.920 -14.563 1.00 94.19 177 LEU A N 1
ATOM 1375 C CA . LEU A 1 177 ? 1.624 -0.957 -13.490 1.00 94.19 177 LEU A CA 1
ATOM 1376 C C . LEU A 1 177 ? 0.149 -0.536 -13.491 1.00 94.19 177 LEU A C 1
ATOM 1378 O O . LEU A 1 177 ? -0.495 -0.536 -12.439 1.00 94.19 177 LEU A O 1
ATOM 1382 N N . LEU A 1 178 ? -0.417 -0.265 -14.671 1.00 95.88 178 LEU A N 1
ATOM 1383 C CA . LEU A 1 178 ? -1.836 0.048 -14.835 1.00 95.88 178 LEU A CA 1
ATOM 1384 C C . LEU A 1 178 ? -2.724 -1.119 -14.404 1.00 95.88 178 LEU A C 1
ATOM 1386 O O . LEU A 1 178 ? -3.670 -0.906 -13.652 1.00 95.88 178 LEU A O 1
ATOM 1390 N N . GLY A 1 179 ? -2.397 -2.355 -14.781 1.00 95.94 179 GLY A N 1
ATOM 1391 C CA . GLY A 1 179 ? -3.120 -3.549 -14.335 1.00 95.94 179 GLY A CA 1
ATOM 1392 C C . GLY A 1 179 ? -3.134 -3.697 -12.811 1.00 95.94 179 GLY A C 1
ATOM 1393 O O . GLY A 1 179 ? -4.171 -4.006 -12.213 1.00 95.94 179 GLY A O 1
ATOM 1394 N N . THR A 1 180 ? -2.007 -3.387 -12.163 1.00 95.31 180 THR A N 1
ATOM 1395 C CA . THR A 1 180 ? -1.896 -3.351 -10.697 1.00 95.31 180 THR A CA 1
ATOM 1396 C C . THR A 1 180 ? -2.788 -2.264 -10.097 1.00 95.31 180 THR A C 1
ATOM 1398 O O . THR A 1 180 ? -3.554 -2.542 -9.169 1.00 95.31 180 THR A O 1
ATOM 1401 N N . LEU A 1 181 ? -2.742 -1.043 -10.640 1.00 97.31 181 LEU A N 1
ATOM 1402 C CA . LEU A 1 181 ? -3.582 0.064 -10.185 1.00 97.31 181 LEU A CA 1
ATOM 1403 C C . LEU A 1 181 ? -5.072 -0.251 -10.363 1.00 97.31 181 LEU A C 1
ATOM 1405 O O . LEU A 1 181 ? -5.835 -0.114 -9.412 1.00 97.31 181 LEU A O 1
ATOM 1409 N N . LEU A 1 182 ? -5.491 -0.712 -11.543 1.00 97.81 182 LEU A N 1
ATOM 1410 C CA . LEU A 1 182 ? -6.882 -1.067 -11.834 1.00 97.81 182 LEU A CA 1
ATOM 1411 C C . LEU A 1 182 ? -7.388 -2.145 -10.877 1.00 97.81 182 LEU A C 1
ATOM 1413 O O . LEU A 1 182 ? -8.473 -2.017 -10.313 1.00 97.81 182 LEU A O 1
ATOM 1417 N N . THR A 1 183 ? -6.574 -3.168 -10.619 1.00 97.88 183 THR A N 1
ATOM 1418 C CA . THR A 1 183 ? -6.909 -4.203 -9.636 1.00 97.88 183 THR A CA 1
ATOM 1419 C C . THR A 1 183 ? -7.114 -3.603 -8.252 1.00 97.88 183 THR A C 1
ATOM 1421 O O . THR A 1 183 ? -8.125 -3.882 -7.609 1.00 97.88 183 THR A O 1
ATOM 1424 N N . LEU A 1 184 ? -6.194 -2.749 -7.793 1.00 97.81 184 LEU A N 1
ATOM 1425 C CA . LEU A 1 184 ? -6.323 -2.058 -6.511 1.00 97.81 184 LEU A CA 1
ATOM 1426 C C . LEU A 1 184 ? -7.597 -1.206 -6.454 1.00 97.81 184 LEU A C 1
ATOM 1428 O O . LEU A 1 184 ? -8.339 -1.301 -5.477 1.00 97.81 184 LEU A O 1
ATOM 1432 N N . LEU A 1 185 ? -7.897 -0.433 -7.500 1.00 97.50 185 LEU A N 1
ATOM 1433 C CA . LEU A 1 185 ? -9.099 0.402 -7.580 1.00 97.50 185 LEU A CA 1
ATOM 1434 C C . LEU A 1 185 ? -10.392 -0.420 -7.500 1.00 97.50 185 LEU A C 1
ATOM 1436 O O . LEU A 1 185 ? -11.362 0.035 -6.898 1.00 97.50 185 LEU A O 1
ATOM 1440 N N . LEU A 1 186 ? -10.401 -1.640 -8.042 1.00 97.31 186 LEU A N 1
ATOM 1441 C CA . LEU A 1 186 ? -11.545 -2.548 -7.955 1.00 97.31 186 LEU A CA 1
ATOM 1442 C C . LEU A 1 186 ? -11.683 -3.181 -6.564 1.00 97.31 186 LEU A C 1
ATOM 1444 O O . LEU A 1 186 ? -12.780 -3.236 -6.006 1.00 97.31 186 LEU A O 1
ATOM 1448 N N . ILE A 1 187 ? -10.585 -3.670 -5.981 1.00 97.50 187 ILE A N 1
ATOM 1449 C CA . ILE A 1 187 ? -10.656 -4.479 -4.755 1.00 97.50 187 ILE A CA 1
ATOM 1450 C C . ILE A 1 187 ? -10.639 -3.647 -3.470 1.00 97.50 187 ILE A C 1
ATOM 1452 O O . ILE A 1 187 ? -11.223 -4.071 -2.473 1.00 97.50 187 ILE A O 1
ATOM 1456 N N . VAL A 1 188 ? -9.984 -2.481 -3.454 1.00 97.56 188 VAL A N 1
ATOM 1457 C CA . VAL A 1 188 ? -9.807 -1.663 -2.240 1.00 97.56 188 VAL A CA 1
ATOM 1458 C C . VAL A 1 188 ? -11.136 -1.143 -1.681 1.00 97.56 188 VAL A C 1
ATOM 1460 O O . VAL A 1 188 ? -11.337 -1.290 -0.472 1.00 97.56 188 VAL A O 1
ATOM 1463 N N . PRO A 1 189 ? -12.084 -0.611 -2.479 1.00 97.50 189 PRO A N 1
ATOM 1464 C CA . PRO A 1 189 ? -13.387 -0.189 -1.960 1.00 97.50 189 PRO A CA 1
ATOM 1465 C C . PRO A 1 189 ? -14.166 -1.345 -1.317 1.00 97.50 189 PRO A C 1
ATOM 1467 O O . PRO A 1 189 ? -14.752 -1.196 -0.240 1.00 97.50 189 PRO A O 1
ATOM 1470 N N . ILE A 1 190 ? -14.114 -2.528 -1.937 1.00 97.50 190 ILE A N 1
ATOM 1471 C CA . ILE A 1 190 ? -14.765 -3.742 -1.430 1.00 97.50 190 ILE A CA 1
ATOM 1472 C C . ILE A 1 190 ? -14.095 -4.188 -0.125 1.00 97.50 190 ILE A C 1
ATOM 1474 O O . ILE A 1 190 ? -14.778 -4.471 0.863 1.00 97.50 190 ILE A O 1
ATOM 1478 N N . LEU A 1 191 ? -12.761 -4.208 -0.084 1.00 97.06 191 LEU A N 1
ATOM 1479 C CA . LEU A 1 191 ? -11.983 -4.530 1.111 1.00 97.06 191 LEU A CA 1
ATOM 1480 C C . LEU A 1 191 ? -12.312 -3.573 2.258 1.00 97.06 191 LEU A C 1
ATOM 1482 O O . LEU A 1 191 ? -12.589 -4.027 3.370 1.00 97.06 191 LEU A O 1
ATOM 1486 N N . PHE A 1 192 ? -12.317 -2.268 1.989 1.00 96.31 192 PHE A N 1
ATOM 1487 C CA . PHE A 1 192 ? -12.644 -1.235 2.964 1.00 96.31 192 PHE A CA 1
ATOM 1488 C C . PHE A 1 192 ? -14.024 -1.486 3.576 1.00 96.31 192 PHE A C 1
ATOM 1490 O O . PHE A 1 192 ? -14.157 -1.547 4.802 1.00 96.31 192 PHE A O 1
ATOM 1497 N N . TYR A 1 193 ? -15.039 -1.726 2.740 1.00 95.56 193 TYR A N 1
ATOM 1498 C CA . TYR A 1 193 ? -16.392 -2.047 3.191 1.00 95.56 193 TYR A CA 1
ATOM 1499 C C . TYR A 1 193 ? -16.437 -3.321 4.051 1.00 95.56 193 TYR A C 1
ATOM 1501 O O . TYR A 1 193 ? -16.999 -3.329 5.149 1.00 95.56 193 TYR A O 1
ATOM 1509 N N . VAL A 1 194 ? -15.803 -4.409 3.603 1.00 95.25 194 VAL A N 1
ATOM 1510 C CA . VAL A 1 194 ? -15.796 -5.693 4.327 1.00 95.25 194 VAL A CA 1
ATOM 1511 C C . VAL A 1 194 ? -15.060 -5.587 5.669 1.00 95.25 194 VAL A C 1
ATOM 1513 O O . VAL A 1 194 ? -15.500 -6.166 6.675 1.00 95.25 194 VAL A O 1
ATOM 1516 N N . ALA A 1 195 ? -13.952 -4.847 5.709 1.00 94.12 195 ALA A N 1
ATOM 1517 C CA . ALA A 1 195 ? -13.134 -4.672 6.900 1.00 94.12 195 ALA A CA 1
ATOM 1518 C C . ALA A 1 195 ? -13.822 -3.782 7.948 1.00 94.12 195 ALA A C 1
ATOM 1520 O O . ALA A 1 195 ? -13.795 -4.127 9.134 1.00 94.12 195 ALA A O 1
ATOM 1521 N N . THR A 1 196 ? -14.497 -2.713 7.509 1.00 93.56 196 THR A N 1
ATOM 1522 C CA . THR A 1 196 ? -15.210 -1.738 8.360 1.00 93.56 196 THR A CA 1
ATOM 1523 C C . THR A 1 196 ? -16.677 -2.098 8.624 1.00 93.56 196 THR A C 1
ATOM 1525 O O . THR A 1 196 ? -17.367 -1.394 9.356 1.00 93.56 196 THR A O 1
ATOM 1528 N N . LYS A 1 197 ? -17.178 -3.224 8.093 1.00 92.44 197 LYS A N 1
ATOM 1529 C CA . LYS A 1 197 ? -18.564 -3.667 8.311 1.00 92.44 197 LYS A CA 1
ATOM 1530 C C . LYS A 1 197 ? -18.936 -3.663 9.800 1.00 92.44 197 LYS A C 1
ATOM 1532 O O . LYS A 1 197 ? -18.352 -4.414 10.589 1.00 92.44 197 LYS A O 1
ATOM 1537 N N . GLY A 1 198 ? -19.955 -2.870 10.141 1.00 87.94 198 GLY A N 1
ATOM 1538 C CA . GLY A 1 198 ? -20.460 -2.689 11.506 1.00 87.94 198 GLY A CA 1
ATOM 1539 C C . GLY A 1 198 ? -19.868 -1.490 12.254 1.00 87.94 198 GLY A C 1
ATOM 1540 O O . GLY A 1 198 ? -20.162 -1.321 13.434 1.00 87.94 198 GLY A O 1
ATOM 1541 N N . THR A 1 199 ? -19.054 -0.658 11.600 1.00 91.94 199 THR A N 1
ATOM 1542 C CA . THR A 1 199 ? -18.459 0.545 12.193 1.00 91.94 199 THR A CA 1
ATOM 1543 C C . THR A 1 199 ? -18.708 1.770 11.315 1.00 91.94 199 THR A C 1
ATOM 1545 O O . THR A 1 199 ? -19.050 1.669 10.138 1.00 91.94 199 THR A O 1
ATOM 1548 N N . LYS A 1 200 ? -18.601 2.958 11.912 1.00 90.62 200 LYS A N 1
ATOM 1549 C CA . LYS A 1 200 ? -18.738 4.249 11.235 1.00 90.62 200 LYS A CA 1
ATOM 1550 C C . LYS A 1 200 ? -17.378 4.935 11.234 1.00 90.62 200 LYS A C 1
ATOM 1552 O O . LYS A 1 200 ? -16.927 5.389 12.283 1.00 90.62 200 LYS A O 1
ATOM 1557 N N . VAL A 1 201 ? -16.762 5.034 10.060 1.00 92.50 201 VAL A N 1
ATOM 1558 C CA . VAL A 1 201 ? -15.519 5.787 9.851 1.00 92.50 201 VAL A CA 1
ATOM 1559 C C . VAL A 1 201 ? -15.892 7.239 9.562 1.00 92.50 201 VAL A C 1
ATOM 1561 O O . VAL A 1 201 ? -16.431 7.538 8.500 1.00 92.50 201 VAL A O 1
ATOM 1564 N N . LYS A 1 202 ? -15.711 8.132 10.539 1.00 92.19 202 LYS A N 1
ATOM 1565 C CA . LYS A 1 202 ? -16.023 9.567 10.412 1.00 92.19 202 LYS A CA 1
ATOM 1566 C C . LYS A 1 202 ? -15.034 10.392 11.226 1.00 92.19 202 LYS A C 1
ATOM 1568 O O . LYS A 1 202 ? -14.711 10.011 12.347 1.00 92.19 202 LYS A O 1
ATOM 1573 N N . ALA A 1 203 ? -14.675 11.576 10.730 1.00 91.00 203 ALA A N 1
ATOM 1574 C CA . ALA A 1 203 ? -13.741 12.480 11.408 1.00 91.00 203 ALA A CA 1
ATOM 1575 C C . ALA A 1 203 ? -14.131 12.810 12.858 1.00 91.00 203 ALA A C 1
ATOM 1577 O O . ALA A 1 203 ? -13.268 12.870 13.722 1.00 91.00 203 ALA A O 1
ATOM 1578 N N . ARG A 1 204 ? -15.431 12.889 13.171 1.00 93.94 204 ARG A N 1
ATOM 1579 C CA . ARG A 1 204 ? -15.917 13.126 14.545 1.00 93.94 204 ARG A CA 1
ATOM 1580 C C . ARG A 1 204 ? -15.498 12.075 15.582 1.00 93.94 204 ARG A C 1
ATOM 1582 O O . ARG A 1 204 ? -15.613 12.330 16.772 1.00 93.94 204 ARG A O 1
ATOM 1589 N N . TYR A 1 205 ? -15.123 10.869 15.151 1.00 93.62 205 TYR A N 1
ATOM 1590 C CA . TYR A 1 205 ? -14.703 9.792 16.052 1.00 93.62 205 TYR A CA 1
ATOM 1591 C C . TYR A 1 205 ? -13.184 9.724 16.226 1.00 93.62 205 TYR A C 1
ATOM 1593 O O . TYR A 1 205 ? -12.722 8.904 17.018 1.00 93.62 205 TYR A O 1
ATOM 1601 N N . PHE A 1 206 ? -12.430 10.550 15.494 1.00 95.69 206 PHE A N 1
ATOM 1602 C CA . PHE A 1 206 ? -10.982 10.660 15.607 1.00 95.69 206 PHE A CA 1
ATOM 1603 C C . PHE A 1 206 ? -10.573 11.088 17.016 1.00 95.69 206 PHE A C 1
ATOM 1605 O O . PHE A 1 206 ? -11.168 11.996 17.598 1.00 95.69 206 PHE A O 1
ATOM 1612 N N . LYS A 1 207 ? -9.524 10.456 17.546 1.00 95.06 207 LYS A N 1
ATOM 1613 C CA . LYS A 1 207 ? -8.890 10.869 18.798 1.00 95.06 207 LYS A CA 1
ATOM 1614 C C . LYS A 1 207 ? -7.386 10.969 18.609 1.00 95.06 207 LYS A C 1
ATOM 1616 O O . LYS A 1 207 ? -6.727 9.969 18.339 1.00 95.06 207 LYS A O 1
ATOM 1621 N N . MET A 1 208 ? -6.849 12.167 18.827 1.00 95.38 208 MET A N 1
ATOM 1622 C CA . MET A 1 208 ? -5.419 12.440 18.675 1.00 95.38 208 MET A CA 1
ATOM 1623 C C . MET A 1 208 ? -4.559 11.606 19.638 1.00 95.38 208 MET A C 1
ATOM 1625 O O . MET A 1 208 ? -3.525 11.081 19.247 1.00 95.38 208 MET A O 1
ATOM 1629 N N . GLN A 1 209 ? -5.013 11.412 20.880 1.00 95.25 209 GLN A N 1
ATOM 1630 C CA . GLN A 1 209 ? -4.309 10.570 21.858 1.00 95.25 209 GLN A CA 1
ATOM 1631 C C . GLN A 1 209 ? -4.182 9.114 21.381 1.00 95.25 209 GLN A C 1
ATOM 1633 O O . GLN A 1 209 ? -3.116 8.515 21.502 1.00 95.25 209 GLN A O 1
ATOM 1638 N N . ASP A 1 210 ? -5.243 8.566 20.776 1.00 94.38 210 ASP A N 1
ATOM 1639 C CA . ASP A 1 210 ? -5.210 7.223 20.193 1.00 94.38 210 ASP A CA 1
ATOM 1640 C C . ASP A 1 210 ? -4.261 7.167 18.985 1.00 94.38 210 ASP A C 1
ATOM 1642 O O . ASP A 1 210 ? -3.565 6.171 18.806 1.00 94.38 210 ASP A O 1
ATOM 1646 N N . ALA A 1 211 ? -4.199 8.233 18.173 1.00 95.38 211 ALA A N 1
ATOM 1647 C CA . ALA A 1 211 ? -3.273 8.320 17.044 1.00 95.38 211 ALA A CA 1
ATOM 1648 C C . ALA A 1 211 ? -1.818 8.240 17.516 1.00 95.38 211 ALA A C 1
ATOM 1650 O O . ALA A 1 211 ? -1.074 7.394 17.026 1.00 95.38 211 ALA A O 1
ATOM 1651 N N . PHE A 1 212 ? -1.440 9.051 18.510 1.00 95.38 212 PHE A N 1
ATOM 1652 C CA . PHE A 1 212 ? -0.095 9.025 19.085 1.00 95.38 212 PHE A CA 1
ATOM 1653 C C . PHE A 1 212 ? 0.246 7.665 19.688 1.00 95.38 212 PHE A C 1
ATOM 1655 O O . PHE A 1 212 ? 1.311 7.132 19.410 1.00 95.38 212 PHE A O 1
ATOM 1662 N N . HIS A 1 213 ? -0.669 7.060 20.445 1.00 94.31 213 HIS A N 1
ATOM 1663 C CA . HIS A 1 213 ? -0.426 5.758 21.064 1.00 94.31 213 HIS A CA 1
ATOM 1664 C C . HIS A 1 213 ? -0.269 4.623 20.034 1.00 94.31 213 HIS A C 1
ATOM 1666 O O . HIS A 1 213 ? 0.565 3.733 20.198 1.00 94.31 213 HIS A O 1
ATOM 1672 N N . ILE A 1 214 ? -1.040 4.656 18.942 1.00 95.06 214 ILE A N 1
ATOM 1673 C CA . ILE A 1 214 ? -0.888 3.707 17.829 1.00 95.06 214 ILE A CA 1
ATOM 1674 C C . ILE A 1 214 ? 0.432 3.956 17.085 1.00 95.06 214 ILE A C 1
ATOM 1676 O O . ILE A 1 214 ? 1.122 2.995 16.741 1.00 95.06 214 ILE A O 1
ATOM 1680 N N . MET A 1 215 ? 0.790 5.222 16.849 1.00 94.75 215 MET A N 1
ATOM 1681 C CA . MET A 1 215 ? 2.025 5.609 16.162 1.00 94.75 215 MET A CA 1
ATOM 1682 C C . MET A 1 215 ? 3.277 5.255 16.959 1.00 94.75 215 MET A C 1
ATOM 1684 O O . MET A 1 215 ? 4.210 4.726 16.370 1.00 94.75 215 MET A O 1
ATOM 1688 N N . ASP A 1 216 ? 3.289 5.476 18.271 1.00 95.19 216 ASP A N 1
ATOM 1689 C CA . ASP A 1 216 ? 4.415 5.140 19.151 1.00 95.19 216 ASP A CA 1
ATOM 1690 C C . ASP A 1 216 ? 4.772 3.649 19.069 1.00 95.19 216 ASP A C 1
ATOM 1692 O O . ASP A 1 216 ? 5.936 3.263 19.029 1.00 95.19 216 ASP A O 1
ATOM 1696 N N . TYR A 1 217 ? 3.762 2.791 18.908 1.00 94.50 217 TYR A N 1
ATOM 1697 C CA . TYR A 1 217 ? 3.995 1.375 18.653 1.00 94.50 217 TYR A CA 1
ATOM 1698 C C . TYR A 1 217 ? 4.383 1.058 17.200 1.00 94.50 217 TYR A C 1
ATOM 1700 O O . TYR A 1 217 ? 5.163 0.138 16.953 1.00 94.50 217 TYR A O 1
ATOM 1708 N N . ALA A 1 218 ? 3.816 1.771 16.225 1.00 94.19 218 ALA A N 1
ATOM 1709 C CA . ALA A 1 218 ? 4.069 1.519 14.809 1.00 94.19 218 ALA A CA 1
ATOM 1710 C C . ALA A 1 218 ? 5.466 1.989 14.366 1.00 94.19 218 ALA A C 1
ATOM 1712 O O . ALA A 1 218 ? 6.117 1.297 13.587 1.00 94.19 218 ALA A O 1
ATOM 1713 N N . LEU A 1 219 ? 5.945 3.133 14.859 1.00 92.69 219 LEU A N 1
ATOM 1714 C CA . LEU A 1 219 ? 7.181 3.777 14.406 1.00 92.69 219 LEU A CA 1
ATOM 1715 C C . LEU A 1 219 ? 8.427 2.887 14.564 1.00 92.69 219 LEU A C 1
ATOM 1717 O O . LEU A 1 219 ? 9.130 2.709 13.566 1.00 92.69 219 LEU A O 1
ATOM 1721 N N . PRO A 1 220 ? 8.690 2.244 15.721 1.00 92.00 220 PRO A N 1
ATOM 1722 C CA . PRO A 1 220 ? 9.840 1.348 15.863 1.00 92.00 220 PRO A CA 1
ATOM 1723 C C . PRO A 1 220 ? 9.808 0.171 14.878 1.00 92.00 220 PRO A C 1
ATOM 1725 O O . PRO A 1 220 ? 10.840 -0.222 14.337 1.00 92.00 220 PRO A O 1
ATOM 1728 N N . LEU A 1 221 ? 8.616 -0.368 14.594 1.00 90.38 221 LEU A N 1
ATOM 1729 C CA . LEU A 1 221 ? 8.428 -1.458 13.630 1.00 90.38 221 LEU A CA 1
ATOM 1730 C C . LEU A 1 221 ? 8.624 -0.990 12.181 1.00 90.38 221 LEU A C 1
ATOM 1732 O O . LEU A 1 221 ? 9.049 -1.769 11.325 1.00 90.38 221 LEU A O 1
ATOM 1736 N N . THR A 1 222 ? 8.315 0.275 11.897 1.00 92.31 222 THR A N 1
ATOM 1737 C CA . THR A 1 222 ? 8.538 0.885 10.586 1.00 92.31 222 THR A CA 1
ATOM 1738 C C . THR A 1 222 ? 10.031 1.014 10.282 1.00 92.31 222 THR A C 1
ATOM 1740 O O . THR A 1 222 ? 10.438 0.655 9.182 1.00 92.31 222 THR A O 1
ATOM 1743 N N . ILE A 1 223 ? 10.863 1.427 11.248 1.00 90.75 223 ILE A N 1
ATOM 1744 C CA . ILE A 1 223 ? 12.311 1.651 11.042 1.00 90.75 223 ILE A CA 1
ATOM 1745 C C . ILE A 1 223 ? 13.006 0.409 10.461 1.00 90.75 223 ILE A C 1
ATOM 1747 O O . ILE A 1 223 ? 13.721 0.511 9.465 1.00 90.75 223 ILE A O 1
ATOM 1751 N N . GLY A 1 224 ? 12.752 -0.775 11.029 1.00 86.75 224 GLY A N 1
ATOM 1752 C CA . GLY A 1 224 ? 13.357 -2.020 10.541 1.00 86.75 224 GLY A CA 1
ATOM 1753 C C . GLY A 1 224 ? 12.941 -2.375 9.108 1.00 86.75 224 GLY A C 1
ATOM 1754 O O . GLY A 1 224 ? 13.767 -2.808 8.306 1.00 86.75 224 GLY A O 1
ATOM 1755 N N . ASN A 1 225 ? 11.673 -2.140 8.756 1.00 87.81 225 ASN A N 1
ATOM 1756 C CA . ASN A 1 225 ? 11.187 -2.368 7.395 1.00 87.81 225 ASN A CA 1
ATOM 1757 C C . ASN A 1 225 ? 11.760 -1.343 6.409 1.00 87.81 225 ASN A C 1
ATOM 1759 O O . ASN A 1 225 ? 12.142 -1.713 5.304 1.00 87.81 225 ASN A O 1
ATOM 1763 N N . VAL A 1 226 ? 11.852 -0.073 6.804 1.00 92.75 226 VAL A N 1
ATOM 1764 C CA . VAL A 1 226 ? 12.430 0.993 5.976 1.00 92.75 226 VAL A CA 1
ATOM 1765 C C . VAL A 1 226 ? 13.891 0.702 5.659 1.00 92.75 226 VAL A C 1
ATOM 1767 O O . VAL A 1 226 ? 14.280 0.846 4.508 1.00 92.75 226 VAL A O 1
ATOM 1770 N N . ALA A 1 227 ? 14.678 0.222 6.626 1.00 90.44 227 ALA A N 1
ATOM 1771 C CA . ALA A 1 227 ? 16.062 -0.177 6.375 1.00 90.44 227 ALA A CA 1
ATOM 1772 C C . ALA A 1 227 ? 16.150 -1.298 5.321 1.00 90.44 227 ALA A C 1
ATOM 1774 O O . ALA A 1 227 ? 16.894 -1.179 4.352 1.00 90.44 227 ALA A O 1
ATOM 1775 N N . MET A 1 228 ? 15.337 -2.351 5.461 1.00 88.62 228 MET A N 1
ATOM 1776 C CA . MET A 1 228 ? 15.313 -3.473 4.513 1.00 88.62 228 MET A CA 1
ATOM 1777 C C . MET A 1 228 ? 14.908 -3.038 3.095 1.00 88.62 228 MET A C 1
ATOM 1779 O O . MET A 1 228 ? 15.557 -3.414 2.120 1.00 88.62 228 MET A O 1
ATOM 1783 N N . TRP A 1 229 ? 13.840 -2.248 2.967 1.00 87.62 229 TRP A N 1
ATOM 1784 C CA . TRP A 1 229 ? 13.371 -1.769 1.663 1.00 87.62 229 TRP A CA 1
ATOM 1785 C C . TRP A 1 229 ? 14.282 -0.696 1.067 1.00 87.62 229 TRP A C 1
ATOM 1787 O O . TRP A 1 229 ? 14.411 -0.636 -0.152 1.00 87.62 229 TRP A O 1
ATOM 1797 N N . GLY A 1 230 ? 14.931 0.108 1.909 1.00 90.31 230 GLY A N 1
ATOM 1798 C CA . GLY A 1 230 ? 15.926 1.094 1.504 1.00 90.31 230 GLY A CA 1
ATOM 1799 C C . GLY A 1 230 ? 17.138 0.433 0.863 1.00 90.31 230 GLY A C 1
ATOM 1800 O O . GLY A 1 230 ? 17.496 0.811 -0.243 1.00 90.31 230 GLY A O 1
ATOM 1801 N N . LEU A 1 231 ? 17.690 -0.615 1.488 1.00 90.00 231 LEU A N 1
ATOM 1802 C CA . LEU A 1 231 ? 18.794 -1.394 0.913 1.00 90.00 231 LEU A CA 1
ATOM 1803 C C . LEU A 1 231 ? 18.427 -1.962 -0.463 1.00 90.00 231 LEU A C 1
ATOM 1805 O O . LEU A 1 231 ? 19.141 -1.738 -1.433 1.00 90.00 231 LEU A O 1
ATOM 1809 N N . ARG A 1 232 ? 17.257 -2.603 -0.573 1.00 86.56 232 ARG A N 1
ATOM 1810 C CA . ARG A 1 232 ? 16.777 -3.149 -1.851 1.00 86.56 232 ARG A CA 1
ATOM 1811 C C . ARG A 1 232 ? 16.624 -2.073 -2.930 1.00 86.56 232 ARG A C 1
ATOM 1813 O O . ARG A 1 232 ? 16.900 -2.332 -4.099 1.00 86.56 232 ARG A O 1
ATOM 1820 N N . LEU A 1 233 ? 16.129 -0.894 -2.557 1.00 89.25 233 LEU A N 1
ATOM 1821 C CA . LEU A 1 233 ? 15.983 0.221 -3.484 1.00 89.25 233 LEU A CA 1
ATOM 1822 C C . LEU A 1 233 ? 17.355 0.736 -3.932 1.00 89.25 233 LEU A C 1
ATOM 1824 O O . LEU A 1 233 ? 17.568 0.920 -5.127 1.00 89.25 233 LEU A O 1
ATOM 1828 N N . SER A 1 234 ? 18.286 0.914 -2.992 1.00 89.12 234 SER A N 1
ATOM 1829 C CA . SER A 1 234 ? 19.662 1.322 -3.273 1.00 89.12 234 SER A CA 1
ATOM 1830 C C . SER A 1 234 ? 20.357 0.362 -4.234 1.00 89.12 234 SER A C 1
ATOM 1832 O O . SER A 1 234 ? 20.930 0.826 -5.215 1.00 89.12 234 SER A O 1
ATOM 1834 N N . ASP A 1 235 ? 20.239 -0.951 -4.020 1.00 86.69 235 ASP A N 1
ATOM 1835 C CA . ASP A 1 235 ? 20.824 -1.962 -4.908 1.00 86.69 235 ASP A CA 1
ATOM 1836 C C . ASP A 1 235 ? 20.338 -1.791 -6.356 1.00 86.69 235 ASP A C 1
ATOM 1838 O O . ASP A 1 235 ? 21.132 -1.821 -7.295 1.00 86.69 235 ASP A O 1
ATOM 1842 N N . LEU A 1 236 ? 19.038 -1.546 -6.551 1.00 83.44 236 LEU A N 1
ATOM 1843 C CA . LEU A 1 236 ? 18.455 -1.364 -7.883 1.00 83.44 236 LEU A CA 1
ATOM 1844 C C . LEU A 1 236 ? 18.882 -0.056 -8.553 1.00 83.44 236 LEU A C 1
ATOM 1846 O O . LEU A 1 236 ? 19.112 -0.051 -9.761 1.00 83.44 236 LEU A O 1
ATOM 1850 N N . PHE A 1 237 ? 19.013 1.033 -7.793 1.00 84.56 237 PHE A N 1
ATOM 1851 C CA . PHE A 1 237 ? 19.539 2.293 -8.324 1.00 84.56 237 PHE A CA 1
ATOM 1852 C C . PHE A 1 237 ? 21.007 2.164 -8.736 1.00 84.56 237 PHE A C 1
ATOM 1854 O O . PHE A 1 237 ? 21.379 2.641 -9.804 1.00 84.56 237 PHE A O 1
ATOM 1861 N N . ILE A 1 238 ? 21.826 1.485 -7.926 1.00 85.12 238 ILE A N 1
ATOM 1862 C CA . ILE A 1 238 ? 23.240 1.243 -8.235 1.00 85.12 238 ILE A CA 1
ATOM 1863 C C . ILE A 1 238 ? 23.365 0.398 -9.505 1.00 85.12 238 ILE A C 1
ATOM 1865 O O . ILE A 1 238 ? 24.123 0.754 -10.402 1.00 85.12 238 ILE A O 1
ATOM 1869 N N . ILE A 1 239 ? 22.598 -0.692 -9.613 1.00 82.38 239 ILE A N 1
ATOM 1870 C CA . ILE A 1 239 ? 22.595 -1.532 -10.817 1.00 82.38 239 ILE A CA 1
ATOM 1871 C C . ILE A 1 239 ? 22.172 -0.710 -12.034 1.00 82.38 239 ILE A C 1
ATOM 1873 O O . ILE A 1 239 ? 22.845 -0.761 -13.055 1.00 82.38 239 ILE A O 1
ATOM 1877 N N . ASN A 1 240 ? 21.100 0.078 -11.937 1.00 76.19 240 ASN A N 1
ATOM 1878 C CA . ASN A 1 240 ? 20.653 0.895 -13.061 1.00 76.19 240 ASN A CA 1
ATOM 1879 C C . ASN A 1 240 ? 21.739 1.886 -13.512 1.00 76.19 240 ASN A C 1
ATOM 1881 O O . ASN A 1 240 ? 22.020 1.953 -14.702 1.00 76.19 240 ASN A O 1
ATOM 1885 N N . PHE A 1 241 ? 22.428 2.544 -12.574 1.00 76.69 241 PHE A N 1
ATOM 1886 C CA . PHE A 1 241 ? 23.509 3.485 -12.877 1.00 76.69 241 PHE A CA 1
ATOM 1887 C C . PHE A 1 241 ? 24.673 2.862 -13.668 1.00 76.69 241 PHE A C 1
ATOM 1889 O O . PHE A 1 241 ? 25.247 3.530 -14.516 1.00 76.69 241 PHE A O 1
ATOM 1896 N N . PHE A 1 242 ? 25.022 1.594 -13.424 1.00 75.00 242 PHE A N 1
ATOM 1897 C CA . PHE A 1 242 ? 26.129 0.925 -14.126 1.00 75.00 242 PHE A CA 1
ATOM 1898 C C . PHE A 1 242 ? 25.751 0.297 -15.479 1.00 75.00 242 PHE A C 1
ATOM 1900 O O . PHE A 1 242 ? 26.646 -0.106 -16.219 1.00 75.00 242 PHE A O 1
ATOM 1907 N N . TYR A 1 243 ? 24.457 0.177 -15.791 1.00 63.94 243 TYR A N 1
ATOM 1908 C CA . TYR A 1 243 ? 23.953 -0.380 -17.057 1.00 63.94 243 TYR A CA 1
ATOM 1909 C C . TYR A 1 243 ? 23.395 0.690 -18.018 1.00 63.94 243 TYR A C 1
ATOM 1911 O O . TYR A 1 243 ? 22.920 0.329 -19.094 1.00 63.94 243 TYR A O 1
ATOM 1919 N N . THR A 1 244 ? 23.449 1.974 -17.637 1.00 52.34 244 THR A N 1
ATOM 1920 C CA . THR A 1 244 ? 23.187 3.126 -18.528 1.00 52.34 244 THR A CA 1
ATOM 1921 C C . THR A 1 244 ? 24.502 3.700 -19.032 1.00 52.34 244 THR A C 1
ATOM 1923 O O . THR A 1 244 ? 24.520 4.169 -20.190 1.00 52.34 244 THR A O 1
#

pLDDT: mean 89.86, std 7.6, range [52.34, 97.88]

Radius of gyration: 19.03 Å; chains: 1; bounding box: 47×50×52 Å

Sequence (244 aa):
MLKKFIKDIAKYSLSKLLPALTAFITTPILTSLFPPEEYGTWALALSVSSFMIALTVSGFGGAVIRFYPAYKAKSTLNTFFSTIFITTSAITIFIAGAGLFFSVSFREFLPSALIEFLPLIIAIFIAQSVFVIYMAVLRAREKSGVFTTFQLLLNYGGLGLGLVLVIFFDFRVDGLLLGTLLTLLLIVPILFYVATKGTKVKARYFKMQDAFHIMDYALPLTIGNVAMWGLRLSDLFIINFFYT

Foldseek 3Di:
DVVVVVVLVVLLVCLVVVLVVVCVVVVVVLPVQAPPVLVLLLVLLVLVLQLLLLLQCQLLLVLLLVCVVVCVVVVLVQQVQQQCVVLRLVSLVVSLVVLVVCCVVVVVLDDPSSSVCSVLSSLLSNLVSLVSNLLSLCVSVSVSVVSSVLSCLLSCQLVVQLVCCVPPVVDHSVSSSVSNSVSSVVVSVVSSCVSQPPYHRDNVSYDPVVNVVSCVSSVVSSVVSSVVSVVVSVVSSVVVVVVD

Secondary structure (DSSP, 8-state):
-HHHHHHHHHHHHHHHHHHHHHHHHHHHHHHHHS-HHHHHHHHHHHHHHHHHHHHHHTTHHHHHHHHHHHHHHTT-HHHHHHHHHHHHHHHHHHHHHHHHHHHHHTGGGS-HHHHHHHHHHHHHHHHHHHHHHHHHHHHHTT-HHHHHHHHHHHHHHHHHHHHHHHHHS---THHHHHHHHHHHHHHHHHHHHHHHTT----GGG--HHHHHHHHHHHHHHHHHHHHHHHHHHHHHHHHHHHH-